Protein AF-A0A845YH43-F1 (afdb_monomer)

Radius of gyration: 20.54 Å; Cα contacts (8 Å, |Δi|>4): 521; chains: 1; bounding box: 47×56×51 Å

Solvent-accessible surface area (backbone atoms only — not comparable to full-atom values): 16026 Å² total; per-residue (Å²): 135,60,71,66,54,51,50,41,46,49,50,53,54,53,48,38,49,48,40,33,72,77,67,63,40,62,88,42,54,59,40,50,46,39,58,71,80,38,49,91,72,40,70,100,68,93,83,83,33,80,60,84,65,92,50,58,45,68,42,30,49,58,75,87,66,90,57,74,46,54,42,68,35,89,74,30,40,38,49,74,39,54,54,38,38,79,46,70,42,68,44,55,45,54,88,45,74,46,101,47,40,25,41,38,42,17,26,28,51,89,78,35,83,55,74,21,36,42,35,41,37,46,49,82,84,74,64,96,64,54,59,86,16,26,46,31,34,26,40,25,55,45,87,62,71,29,66,46,96,84,70,64,85,87,75,66,82,90,70,98,69,95,73,90,76,74,93,69,94,76,90,86,77,97,80,80,69,79,78,61,63,45,30,33,41,34,42,27,22,75,88,67,38,65,36,71,45,48,46,54,73,80,46,69,51,64,73,70,62,76,47,74,93,46,94,54,69,97,75,50,89,52,57,45,43,48,76,62,68,32,51,45,76,44,56,40,39,65,40,41,74,73,33,84,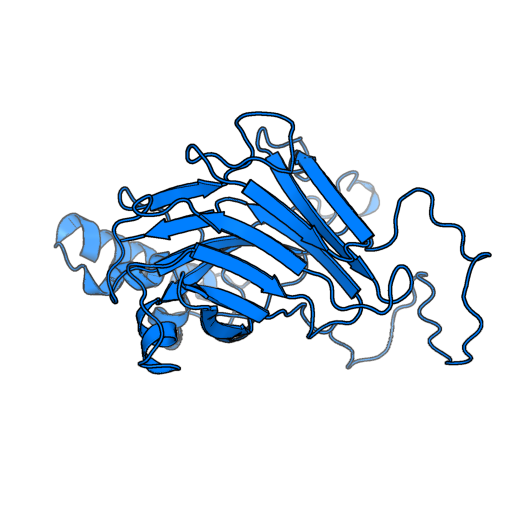83,43,45,70,73,42,48,26,34,46,32,44,35,46,75,71,40,70,56,44,28,32,35,40,33,54,30,25,39,35,104

Mean predicted aligned error: 7.63 Å

Secondary structure (DSSP, 8-state):
--HHHHHHHHHHHHHHHHHHHHH--GGGTHHHH-GGGGTTTS-SS--------TTEEEEE-S-S-S-TTB-SSTT-EEEEES-SEEEEEEEEPSSSEEEEEEEEEEEETTT-SSPEEEEEEPPTTS----TT-EEEEEEEE-SS-SS-TT--GGG------------------TT-PPPPP--EEEEEETTS-EEEEEGGGT-PPPPP----SSSSGGG--S-S-----EEEEEEHHHHHHH-TT--GGGEEEEEEEE-SSSEEEEEEEEEEEE-

Nearest PDB structures (foldseek):
  1wmx-assembly1_B  TM=6.596E-01  e=8.481E-06  Acetivibrio thermocellus ATCC 27405
  2c24-assembly1_A  TM=6.185E-01  e=5.734E-06  Acetivibrio thermocellus
  1wzx-assembly1_C  TM=7.088E-01  e=7.102E-05  Acetivibrio thermocellus ATCC 27405

pLDDT: mean 87.44, std 15.96, range [28.66, 98.69]

Foldseek 3Di:
DDPVLVVLVCVLVVVLVCCCPVVVPCVSVVCLQAVVSVVVSHPPDDDFHDDDDPQWDFFAFPLPDFDQQDGPQPPKGKDKDQWQDWGKDFFDFFPDTDNGIWIKTKHACQSPVDWIKIKIFDDAPSDDDDLQKKWKKKKAFDPPFRHDPPDDPPPGPDDDDDDPPDDDDDDDDPDDDPDFFKWKKKWAFPVRDIFIDILPVQHTHDHFQFQFPDPDPVPRPTGRGGTDIGMGIGRNNVRCVVPVVGDPSRTTMIMTTRDPDNIGIMIMRRGTMGD

Structure (mmCIF, N/CA/C/O backbone):
data_AF-A0A845YH43-F1
#
_entry.id   AF-A0A845YH43-F1
#
loop_
_atom_site.group_PDB
_atom_site.id
_atom_site.type_symbol
_atom_site.label_atom_id
_atom_site.label_alt_id
_atom_site.label_comp_id
_atom_site.label_asym_id
_atom_site.label_entity_id
_atom_site.label_seq_id
_atom_site.pdbx_PDB_ins_code
_atom_site.Cartn_x
_atom_site.Cartn_y
_atom_site.Cartn_z
_atom_site.occupancy
_atom_site.B_iso_or_equiv
_atom_site.auth_seq_id
_atom_site.auth_comp_id
_atom_site.auth_asym_id
_atom_site.auth_atom_id
_atom_site.pdbx_PDB_model_num
ATOM 1 N N . MET A 1 1 ? 3.471 2.952 -27.192 1.00 78.94 1 MET A N 1
ATOM 2 C CA . MET A 1 1 ? 2.033 3.277 -27.321 1.00 78.94 1 MET A CA 1
ATOM 3 C C . MET A 1 1 ? 1.853 4.132 -28.563 1.00 78.94 1 MET A C 1
ATOM 5 O O . MET A 1 1 ? 2.727 4.947 -28.825 1.00 78.94 1 MET A O 1
ATOM 9 N N . ASP A 1 2 ? 0.797 3.910 -29.343 1.00 90.62 2 ASP A N 1
ATOM 10 C CA . ASP A 1 2 ? 0.512 4.722 -30.532 1.00 90.62 2 ASP A CA 1
ATOM 11 C C . ASP A 1 2 ? -0.067 6.107 -30.165 1.00 90.62 2 ASP A C 1
ATOM 13 O O . ASP A 1 2 ? -0.529 6.340 -29.043 1.00 90.62 2 ASP A O 1
ATOM 17 N N . ALA A 1 3 ? -0.017 7.042 -31.119 1.00 94.50 3 ALA A N 1
ATOM 18 C CA . ALA A 1 3 ? -0.444 8.425 -30.910 1.00 94.50 3 ALA A CA 1
ATOM 19 C C . ALA A 1 3 ? -1.964 8.572 -30.718 1.00 94.50 3 ALA A C 1
ATOM 21 O O . ALA A 1 3 ? -2.422 9.523 -30.088 1.00 94.50 3 ALA A O 1
ATOM 22 N N . GLU A 1 4 ? -2.767 7.659 -31.267 1.00 95.50 4 GLU A N 1
ATOM 23 C CA . GLU A 1 4 ? -4.224 7.717 -31.155 1.00 95.50 4 GLU A CA 1
ATOM 24 C C . GLU A 1 4 ? -4.682 7.363 -29.740 1.00 95.50 4 GLU A C 1
ATOM 26 O O . GLU A 1 4 ? -5.451 8.114 -29.140 1.00 95.50 4 GLU A O 1
ATOM 31 N N . LYS A 1 5 ? -4.113 6.307 -29.153 1.00 95.62 5 LYS A N 1
ATOM 32 C CA . LYS A 1 5 ? -4.324 5.942 -27.750 1.00 95.62 5 LYS A CA 1
ATOM 33 C C . LYS A 1 5 ? -3.881 7.052 -26.807 1.00 95.62 5 LYS A C 1
ATOM 35 O O . LYS A 1 5 ? -4.621 7.380 -25.887 1.00 95.62 5 LYS A O 1
ATOM 40 N N . GLN A 1 6 ? -2.726 7.678 -27.054 1.00 94.56 6 GLN A N 1
ATOM 41 C CA . GLN A 1 6 ? -2.274 8.836 -26.268 1.00 94.56 6 GLN A CA 1
ATOM 42 C C . GLN A 1 6 ? -3.283 9.989 -26.304 1.00 94.56 6 GLN A C 1
ATOM 44 O O . GLN A 1 6 ? -3.628 10.532 -25.255 1.00 94.56 6 GLN A O 1
ATOM 49 N N . ARG A 1 7 ? -3.797 10.334 -27.492 1.00 96.56 7 ARG A N 1
ATOM 50 C CA . ARG A 1 7 ? -4.828 11.373 -27.642 1.00 96.56 7 ARG A CA 1
ATOM 51 C C . ARG A 1 7 ? -6.127 11.007 -26.933 1.00 96.56 7 ARG A C 1
ATOM 53 O O . ARG A 1 7 ? -6.728 11.882 -26.322 1.00 96.56 7 ARG A O 1
ATOM 60 N N . GLN A 1 8 ? -6.544 9.743 -26.983 1.00 96.81 8 GLN A N 1
ATOM 61 C CA . GLN A 1 8 ? -7.750 9.292 -26.291 1.00 96.81 8 GLN A CA 1
ATOM 62 C C . GLN A 1 8 ? -7.598 9.386 -24.767 1.00 96.81 8 GLN A C 1
ATOM 64 O O . GLN A 1 8 ? -8.495 9.894 -24.104 1.00 96.81 8 GLN A O 1
ATOM 69 N N . ILE A 1 9 ? -6.451 8.971 -24.218 1.00 96.12 9 ILE A N 1
ATOM 70 C CA . ILE A 1 9 ? -6.145 9.122 -22.786 1.00 96.12 9 ILE A CA 1
ATOM 71 C C . ILE A 1 9 ? -6.200 10.599 -22.390 1.00 96.12 9 ILE A C 1
ATOM 73 O O . ILE A 1 9 ? -6.906 10.954 -21.449 1.00 96.12 9 ILE A O 1
ATOM 77 N N . ALA A 1 10 ? -5.510 11.462 -23.141 1.00 95.94 10 ALA A N 1
ATOM 78 C CA . ALA A 1 10 ? -5.505 12.897 -22.881 1.00 95.94 10 ALA A CA 1
ATOM 79 C C . ALA A 1 10 ? -6.920 13.487 -22.940 1.00 95.94 10 ALA A C 1
ATOM 81 O O . ALA A 1 10 ? -7.300 14.234 -22.048 1.00 95.94 10 ALA A O 1
ATOM 82 N N . LYS A 1 11 ? -7.721 13.115 -23.944 1.00 97.25 11 LYS A N 1
ATOM 83 C CA . LYS A 1 11 ? -9.109 13.567 -24.077 1.00 97.25 11 LYS A CA 1
ATOM 84 C C . LYS A 1 11 ? -9.940 13.204 -22.846 1.00 97.25 11 LYS A C 1
ATOM 86 O O . LYS A 1 11 ? -10.607 14.077 -22.313 1.00 97.25 11 LYS A O 1
ATOM 91 N N . VAL A 1 12 ? -9.879 11.954 -22.382 1.00 96.62 12 VAL A N 1
ATOM 92 C CA . VAL A 1 12 ? -10.650 11.501 -21.210 1.00 96.62 12 VAL A CA 1
ATOM 93 C C . VAL A 1 12 ? -10.249 12.271 -19.954 1.00 96.62 12 VAL A C 1
ATOM 95 O O . VAL A 1 12 ? -11.111 12.860 -19.310 1.00 96.62 12 VAL A O 1
ATOM 98 N N . TYR A 1 13 ? -8.954 12.320 -19.631 1.00 95.69 13 TYR A N 1
ATOM 99 C CA . TYR A 1 13 ? -8.487 12.953 -18.395 1.00 95.69 13 TYR A CA 1
ATOM 100 C C . TYR A 1 13 ? -8.623 14.478 -18.408 1.00 95.69 13 TYR A C 1
ATOM 102 O O . TYR A 1 13 ? -9.022 15.057 -17.402 1.00 95.69 13 TYR A O 1
ATOM 110 N N . LEU A 1 14 ? -8.332 15.141 -19.534 1.00 96.31 14 LEU A N 1
ATOM 111 C CA . LEU A 1 14 ? -8.486 16.594 -19.640 1.00 96.31 14 LEU A CA 1
ATOM 112 C C . LEU A 1 14 ? -9.958 17.003 -19.584 1.00 96.31 14 LEU A C 1
ATOM 114 O O . LEU A 1 14 ? -10.279 17.971 -18.903 1.00 96.31 14 LEU A O 1
ATOM 118 N N . SER A 1 15 ? -10.852 16.269 -20.257 1.00 96.44 15 SER A N 1
ATOM 119 C CA . SER A 1 15 ? -12.290 16.527 -20.157 1.00 96.44 15 SER A CA 1
ATOM 120 C C . SER A 1 15 ? -12.786 16.308 -18.733 1.00 96.44 15 SER A C 1
ATOM 122 O O . SER A 1 15 ? -13.372 17.226 -18.179 1.00 96.44 15 SER A O 1
ATOM 124 N N . ALA A 1 16 ? -12.472 15.167 -18.108 1.00 95.81 16 ALA A N 1
ATOM 125 C CA . ALA A 1 16 ? -12.827 14.909 -16.712 1.00 95.81 16 ALA A CA 1
ATOM 126 C C . ALA A 1 16 ? -12.352 16.038 -15.784 1.00 95.81 16 ALA A C 1
ATOM 128 O O . ALA A 1 16 ? -13.106 16.497 -14.935 1.00 95.81 16 ALA A O 1
ATOM 129 N N . PHE A 1 17 ? -11.128 16.537 -15.983 1.00 95.19 17 PHE A N 1
ATOM 130 C CA . PHE A 1 17 ? -10.567 17.596 -15.145 1.00 95.19 17 PHE A CA 1
ATOM 131 C C . PHE A 1 17 ? -11.316 18.916 -15.323 1.00 95.19 17 PHE A C 1
ATOM 133 O O . PHE A 1 17 ? -11.668 19.562 -14.340 1.00 95.19 17 PHE A O 1
ATOM 140 N N . VAL A 1 18 ? -11.587 19.308 -16.571 1.00 96.69 18 VAL A N 1
ATOM 141 C CA . VAL A 1 18 ? -12.342 20.531 -16.870 1.00 96.69 18 VAL A CA 1
ATOM 142 C C . VAL A 1 18 ? -13.765 20.439 -16.321 1.00 96.69 18 VAL A C 1
ATOM 144 O O . VAL A 1 18 ? -14.208 21.391 -15.690 1.00 96.69 18 VAL A O 1
ATOM 147 N N . GLU A 1 19 ? -14.455 19.312 -16.502 1.00 96.38 19 GLU A N 1
ATOM 148 C CA . GLU A 1 19 ? -15.801 19.086 -15.952 1.00 96.38 19 GLU A CA 1
ATOM 149 C C . GLU A 1 19 ? -15.810 19.189 -14.421 1.00 96.38 19 GLU A C 1
ATOM 151 O O . GLU A 1 19 ? -16.605 19.925 -13.840 1.00 96.38 19 GLU A O 1
ATOM 156 N N . THR A 1 20 ? -14.863 18.535 -13.749 1.00 94.00 20 THR A N 1
ATOM 157 C CA . THR A 1 20 ? -14.769 18.577 -12.288 1.00 94.00 20 THR A CA 1
ATOM 158 C C . THR A 1 20 ? -14.428 19.967 -11.747 1.00 94.00 20 THR A C 1
ATOM 160 O O . THR A 1 20 ? -15.014 20.382 -10.751 1.00 94.00 20 THR A O 1
ATOM 163 N N . VAL A 1 21 ? -13.490 20.692 -12.365 1.00 93.06 21 VAL A N 1
ATOM 164 C CA . VAL A 1 21 ? -12.992 21.972 -11.824 1.00 93.06 21 VAL A CA 1
ATOM 165 C C . VAL A 1 21 ? -13.860 23.159 -12.231 1.00 93.06 21 VAL A C 1
ATOM 167 O O . VAL A 1 21 ? -14.076 24.057 -11.424 1.00 93.06 21 VAL A O 1
ATOM 170 N N . MET A 1 22 ? -14.337 23.198 -13.476 1.00 95.88 22 MET A N 1
ATOM 171 C CA . MET A 1 22 ? -15.089 24.347 -13.994 1.00 95.88 22 MET A CA 1
ATOM 172 C C . MET A 1 22 ? -16.589 24.233 -13.735 1.00 95.88 22 MET A C 1
ATOM 174 O O . MET A 1 22 ? -17.255 25.260 -13.622 1.00 95.88 22 MET A O 1
ATOM 178 N N . TRP A 1 23 ? -17.112 23.008 -13.673 1.00 94.88 23 TRP A N 1
ATOM 179 C CA . TRP A 1 23 ? -18.550 22.743 -13.607 1.00 94.88 23 TRP A CA 1
ATOM 180 C C . TRP A 1 23 ? -18.964 21.976 -12.347 1.00 94.88 23 TRP A C 1
ATOM 182 O O . TRP A 1 23 ? -20.136 21.659 -12.190 1.00 94.88 23 TRP A O 1
ATOM 192 N N . GLU A 1 24 ? -18.020 21.706 -11.437 1.00 92.50 24 GLU A N 1
ATOM 193 C CA . GLU A 1 24 ? -18.244 20.977 -10.179 1.00 92.50 24 GLU A CA 1
ATOM 194 C C . GLU A 1 24 ? -18.854 19.575 -10.372 1.00 92.50 24 GLU A C 1
ATOM 196 O O . GLU A 1 24 ? -19.456 19.005 -9.458 1.00 92.50 24 GLU A O 1
ATOM 201 N N . GLU A 1 25 ? -18.644 18.969 -11.545 1.00 94.50 25 GLU A N 1
ATOM 202 C CA . GLU A 1 25 ? -19.103 17.617 -11.866 1.00 94.50 25 GLU A CA 1
ATOM 203 C C . GLU A 1 25 ? -18.219 16.574 -11.159 1.00 94.50 25 GLU A C 1
ATOM 205 O O . GLU A 1 25 ? -17.310 15.957 -11.731 1.00 94.50 25 GLU A O 1
ATOM 210 N N . LYS A 1 26 ? -18.475 16.381 -9.860 1.00 89.94 26 LYS A N 1
ATOM 211 C CA . LYS A 1 26 ? -17.718 15.476 -8.975 1.00 89.94 26 LYS A CA 1
ATOM 212 C C . LYS A 1 26 ? -17.819 14.001 -9.367 1.00 89.94 26 LYS A C 1
ATOM 214 O O . LYS A 1 26 ? -16.986 13.208 -8.938 1.00 89.94 26 LYS A O 1
ATOM 219 N N . GLY A 1 27 ? -18.776 13.629 -10.220 1.00 91.50 27 GLY A N 1
ATOM 220 C CA . GLY A 1 27 ? -18.915 12.263 -10.737 1.00 91.50 27 GLY A CA 1
ATOM 221 C C . GLY A 1 27 ? -17.684 11.754 -11.499 1.00 91.50 27 GLY A C 1
ATOM 222 O O . GLY A 1 27 ? -17.491 10.544 -11.595 1.00 91.50 27 GLY A O 1
ATOM 223 N N . TYR A 1 28 ? -16.823 12.650 -11.996 1.00 92.31 28 TYR A N 1
ATOM 224 C CA . TYR A 1 28 ? -15.581 12.281 -12.682 1.00 92.31 28 TYR A CA 1
ATOM 225 C C . TYR A 1 28 ? -14.365 12.131 -11.755 1.00 92.31 28 TYR A C 1
ATOM 227 O O . TYR A 1 28 ? -13.372 11.535 -12.175 1.00 92.31 28 TYR A O 1
ATOM 235 N N . LEU A 1 29 ? -14.433 12.604 -10.501 1.00 89.38 29 LEU A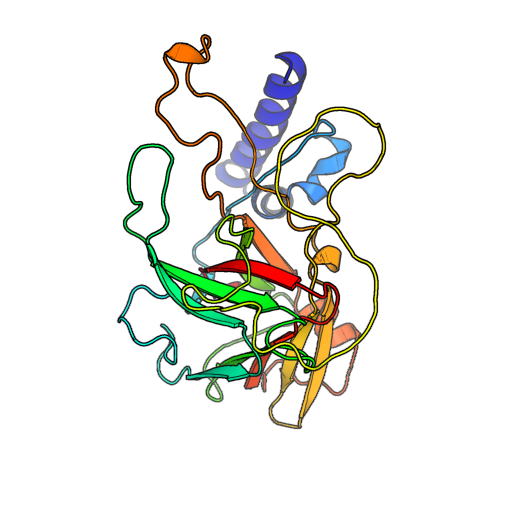 N 1
ATOM 236 C CA . LEU A 1 29 ? -13.318 12.521 -9.547 1.00 89.38 29 LEU A CA 1
ATOM 237 C C . LEU A 1 29 ? -12.740 11.103 -9.384 1.00 89.38 29 LEU A C 1
ATOM 239 O O . LEU A 1 29 ? -11.515 10.964 -9.424 1.00 89.38 29 LEU A O 1
ATOM 243 N N . PRO A 1 30 ? -13.559 10.033 -9.281 1.00 89.75 30 PRO A N 1
ATOM 244 C CA . PRO A 1 30 ? -13.039 8.681 -9.081 1.00 89.75 30 PRO A CA 1
ATOM 245 C C . PRO A 1 30 ? -12.061 8.205 -10.168 1.00 89.75 30 PRO A C 1
ATOM 247 O O . PRO A 1 30 ? -11.213 7.360 -9.892 1.00 89.75 30 PRO A O 1
ATOM 250 N N . ILE A 1 31 ? -12.131 8.758 -11.386 1.00 92.00 31 ILE A N 1
ATOM 251 C CA . ILE A 1 31 ? -11.267 8.383 -12.520 1.00 92.00 31 ILE A CA 1
ATOM 252 C C . ILE A 1 31 ? -9.800 8.757 -12.268 1.00 92.00 31 ILE A C 1
ATOM 254 O O . ILE A 1 31 ? -8.895 8.090 -12.783 1.00 92.00 31 ILE A O 1
ATOM 258 N N . PHE A 1 32 ? -9.551 9.820 -11.494 1.00 91.31 32 PHE A N 1
ATOM 259 C CA . PHE A 1 32 ? -8.194 10.252 -11.158 1.00 91.31 32 PHE A CA 1
ATOM 260 C C . PHE A 1 32 ? -7.528 9.316 -10.156 1.00 91.31 32 PHE A C 1
ATOM 262 O O . PHE A 1 32 ? -6.327 9.092 -10.275 1.00 91.31 32 PHE A O 1
ATOM 269 N N . SER A 1 33 ? -8.294 8.745 -9.223 1.00 88.19 33 SER A N 1
ATOM 270 C CA . SER A 1 33 ? -7.797 7.773 -8.241 1.00 88.19 33 SER A CA 1
ATOM 271 C C . SER A 1 33 ? -7.680 6.375 -8.836 1.00 88.19 33 SER A C 1
ATOM 273 O O . SER A 1 33 ? -6.636 5.739 -8.717 1.00 88.19 33 SER A O 1
ATOM 275 N N . ASN A 1 34 ? -8.722 5.909 -9.533 1.00 88.38 34 ASN A N 1
ATOM 276 C CA . ASN A 1 34 ? -8.740 4.586 -10.142 1.00 88.38 34 ASN A CA 1
ATOM 277 C C . ASN A 1 34 ? -9.203 4.648 -11.621 1.00 88.38 34 ASN A C 1
ATOM 279 O O . ASN A 1 34 ? -10.386 4.844 -11.914 1.00 88.38 34 ASN A O 1
ATOM 283 N N . PRO A 1 35 ? -8.295 4.399 -12.586 1.00 89.62 35 PRO A N 1
ATOM 284 C CA . PRO A 1 35 ? -8.602 4.402 -14.018 1.00 89.62 35 PRO A CA 1
ATOM 285 C C . PRO A 1 35 ? -9.676 3.388 -14.446 1.00 89.62 35 PRO A C 1
ATOM 287 O O . PRO A 1 35 ? -10.250 3.522 -15.528 1.00 89.62 35 PRO A O 1
ATOM 290 N N . VAL A 1 36 ? -9.969 2.371 -13.625 1.00 87.44 36 VAL A N 1
ATOM 291 C CA . VAL A 1 36 ? -11.002 1.363 -13.911 1.00 87.44 36 VAL A CA 1
ATOM 292 C C . VAL A 1 36 ? -12.380 2.007 -14.090 1.00 87.44 36 VAL A C 1
ATOM 294 O O . VAL A 1 36 ? -13.136 1.560 -14.956 1.00 87.44 36 VAL A O 1
ATOM 297 N N . TYR A 1 37 ? -12.679 3.106 -13.389 1.00 90.38 37 TYR A N 1
ATOM 298 C CA . TYR A 1 37 ? -13.943 3.838 -13.546 1.00 90.38 37 TYR A CA 1
ATOM 299 C C . TYR A 1 37 ? -14.148 4.406 -14.960 1.00 90.38 37 TYR A C 1
ATOM 301 O O . TYR A 1 37 ? -15.282 4.554 -15.407 1.00 90.38 37 TYR A O 1
ATOM 309 N N . ALA A 1 38 ? -13.069 4.650 -15.710 1.00 92.69 38 ALA A N 1
ATOM 310 C CA . ALA A 1 38 ? -13.116 5.116 -17.097 1.00 92.69 38 ALA A CA 1
ATOM 311 C C . ALA A 1 38 ? -12.742 4.027 -18.116 1.00 92.69 38 ALA A C 1
ATOM 313 O O . ALA A 1 38 ? -12.465 4.336 -19.277 1.00 92.69 38 ALA A O 1
ATOM 314 N N . LYS A 1 39 ? -12.744 2.743 -17.728 1.00 92.06 39 LYS A N 1
ATOM 315 C CA . LYS A 1 39 ? -12.293 1.622 -18.577 1.00 92.06 39 LYS A CA 1
ATOM 316 C C . LYS A 1 39 ? -12.971 1.567 -19.949 1.00 92.06 39 LYS A C 1
ATOM 318 O O . LYS A 1 39 ? -12.351 1.132 -20.911 1.00 92.06 39 LYS A O 1
ATOM 323 N N . GLN A 1 40 ? -14.227 2.003 -20.055 1.00 94.12 40 GLN A N 1
ATOM 324 C CA . GLN A 1 40 ? -14.955 2.041 -21.331 1.00 94.12 40 GLN A CA 1
ATOM 325 C C . GLN A 1 40 ? -14.469 3.152 -22.276 1.00 94.12 40 GLN A C 1
ATOM 327 O O . GLN A 1 40 ? -14.641 3.046 -23.488 1.00 94.12 40 GLN A O 1
ATOM 332 N N . TRP A 1 41 ? -13.870 4.217 -21.740 1.00 95.50 41 TRP A N 1
ATOM 333 C CA . TRP A 1 41 ? -13.367 5.361 -22.506 1.00 95.50 41 TRP A CA 1
ATOM 334 C C . TRP A 1 41 ? -11.853 5.310 -22.716 1.00 95.50 41 TRP A C 1
ATOM 336 O O . TRP A 1 41 ? -11.328 5.985 -23.606 1.00 95.50 41 TRP A O 1
ATOM 346 N N . LEU A 1 42 ? -11.151 4.525 -21.900 1.00 95.19 42 LEU A N 1
ATOM 347 C CA . LEU A 1 42 ? -9.704 4.384 -21.923 1.00 95.19 42 LEU A CA 1
ATOM 348 C C . LEU A 1 42 ? -9.256 3.202 -22.802 1.00 95.19 42 LEU A C 1
ATOM 350 O O . LEU A 1 42 ? -9.855 2.127 -22.767 1.00 95.19 42 LEU A O 1
ATOM 354 N N . PRO A 1 43 ? -8.178 3.364 -23.591 1.00 94.38 43 PRO A N 1
ATOM 355 C CA . PRO A 1 43 ? -7.522 2.247 -24.260 1.00 94.38 43 PRO A CA 1
ATOM 356 C C . PRO A 1 43 ? -7.123 1.125 -23.297 1.00 94.38 43 PRO A C 1
ATOM 358 O O . PRO A 1 43 ? -6.737 1.368 -22.161 1.00 94.38 43 PRO A O 1
ATOM 361 N N . ASN A 1 44 ? -7.101 -0.117 -23.782 1.00 89.56 44 ASN A N 1
ATOM 362 C CA . ASN A 1 44 ? -6.555 -1.227 -23.001 1.00 89.56 44 ASN A CA 1
ATOM 363 C C . ASN A 1 44 ? -5.018 -1.120 -22.918 1.00 89.56 44 ASN A C 1
ATOM 365 O O . ASN A 1 44 ? -4.305 -1.531 -23.839 1.00 89.56 44 ASN A O 1
ATOM 369 N N . THR A 1 45 ? -4.518 -0.505 -21.847 1.00 86.75 45 THR A N 1
ATOM 370 C CA . THR A 1 45 ? -3.095 -0.331 -21.527 1.00 86.75 45 THR A CA 1
ATOM 371 C C . THR A 1 45 ? -2.902 -0.240 -20.011 1.00 86.75 45 THR A C 1
ATOM 373 O O . THR A 1 45 ? -3.867 -0.213 -19.251 1.00 86.75 45 THR A O 1
ATOM 376 N N . PHE A 1 46 ? -1.647 -0.205 -19.566 1.00 81.19 46 PHE A N 1
ATOM 377 C CA . PHE A 1 46 ? -1.298 0.035 -18.171 1.00 81.19 46 PHE A CA 1
ATOM 378 C C . PHE A 1 46 ? -1.505 1.502 -17.799 1.00 81.19 46 PHE A C 1
ATOM 380 O O . PHE A 1 46 ? -1.056 2.396 -18.521 1.00 81.19 46 PHE A O 1
ATOM 387 N N . TYR A 1 47 ? -2.146 1.719 -16.653 1.00 85.69 47 TYR A N 1
ATOM 388 C CA . TYR A 1 47 ? -2.339 3.026 -16.044 1.00 85.69 47 TYR A CA 1
ATOM 389 C C . TYR A 1 47 ? -1.816 2.994 -14.616 1.00 85.69 47 TYR A C 1
ATOM 391 O O . TYR A 1 47 ? -2.062 2.039 -13.879 1.00 85.69 47 TYR A O 1
ATOM 399 N N . ILE A 1 48 ? -1.110 4.055 -14.247 1.00 85.25 48 ILE A N 1
ATOM 400 C CA . ILE A 1 48 ? -0.693 4.328 -12.878 1.00 85.25 48 ILE A CA 1
ATOM 401 C C . ILE A 1 48 ? -1.332 5.661 -12.515 1.00 85.25 48 ILE A C 1
ATOM 403 O O . ILE A 1 48 ? -1.178 6.640 -13.245 1.00 85.25 48 ILE A O 1
ATOM 407 N N . ALA A 1 49 ? -2.091 5.656 -11.428 1.00 85.38 49 ALA A N 1
ATOM 408 C CA . ALA A 1 49 ? -2.819 6.798 -10.912 1.00 85.38 49 ALA A CA 1
ATOM 409 C C . ALA A 1 49 ? -2.373 7.035 -9.469 1.00 85.38 49 ALA A C 1
ATOM 411 O O . ALA A 1 49 ? -2.465 6.129 -8.645 1.00 85.38 49 ALA A O 1
ATOM 412 N N . ASN A 1 50 ? -1.870 8.240 -9.205 1.00 85.81 50 ASN A N 1
ATOM 413 C CA . ASN A 1 50 ? -1.378 8.687 -7.899 1.00 85.81 50 ASN A CA 1
ATOM 414 C C . ASN A 1 50 ? -2.089 9.993 -7.537 1.00 85.81 50 ASN A C 1
ATOM 416 O O . ASN A 1 50 ? -1.473 11.051 -7.433 1.00 85.81 50 ASN A O 1
ATOM 420 N N . TYR A 1 51 ? -3.419 9.938 -7.489 1.00 86.62 51 TYR A N 1
ATOM 421 C CA . TYR A 1 51 ? -4.235 11.086 -7.115 1.00 86.62 51 TYR A CA 1
ATOM 422 C C . TYR A 1 51 ? -4.303 11.214 -5.598 1.00 86.62 51 TYR A C 1
ATOM 424 O O . TYR A 1 51 ? -4.609 10.242 -4.908 1.00 86.62 51 TYR A O 1
ATOM 432 N N . GLN A 1 52 ? -4.085 12.431 -5.114 1.00 85.44 52 GLN A N 1
ATOM 433 C CA . GLN A 1 52 ? -4.231 12.816 -3.722 1.00 85.44 52 GLN A CA 1
ATOM 434 C C . GLN A 1 52 ? -4.986 14.142 -3.646 1.00 85.44 52 GLN A C 1
ATOM 436 O O . GLN A 1 52 ? -4.797 15.016 -4.497 1.00 85.44 52 GLN A O 1
ATOM 441 N N . ASP A 1 53 ? -5.833 14.286 -2.634 1.00 83.50 53 ASP A N 1
ATOM 442 C CA . ASP A 1 53 ? -6.557 15.516 -2.331 1.00 83.50 53 ASP A CA 1
ATOM 443 C C . ASP A 1 53 ? -6.384 15.906 -0.854 1.00 83.50 53 ASP A C 1
ATOM 445 O O . ASP A 1 53 ? -5.611 15.296 -0.114 1.00 83.50 53 ASP A O 1
ATOM 449 N N . SER A 1 54 ? -7.078 16.963 -0.433 1.00 85.94 54 SER A N 1
ATOM 450 C CA . SER A 1 54 ? -6.999 17.494 0.929 1.00 85.94 54 SER A CA 1
ATOM 451 C C . SER A 1 54 ? -7.605 16.589 2.001 1.00 85.94 54 SER A C 1
ATOM 453 O O . SER A 1 54 ? -7.436 16.888 3.178 1.00 85.94 54 SER A O 1
ATOM 455 N N . ASN A 1 55 ? -8.325 15.531 1.623 1.00 88.75 55 ASN A N 1
ATOM 456 C CA . ASN A 1 55 ? -9.006 14.649 2.567 1.00 88.75 55 ASN A CA 1
ATOM 457 C C . ASN A 1 55 ? -8.120 13.483 3.020 1.00 88.75 55 ASN A C 1
ATOM 459 O O . ASN A 1 55 ? -8.559 12.657 3.815 1.00 88.75 55 ASN A O 1
ATOM 463 N N . TYR A 1 56 ? -6.883 13.408 2.525 1.00 91.38 56 TYR A N 1
ATOM 464 C CA . TYR A 1 56 ? -5.905 12.428 2.973 1.00 91.38 56 TYR A CA 1
ATOM 465 C C . TYR A 1 56 ? -5.434 12.735 4.390 1.00 91.38 56 TYR A C 1
ATOM 467 O O . TYR A 1 56 ? -4.759 13.734 4.638 1.00 91.38 56 TYR A O 1
ATOM 475 N N . GLN A 1 57 ? -5.724 11.815 5.299 1.00 94.19 57 GLN A N 1
ATOM 476 C CA . GLN A 1 57 ? -5.122 11.751 6.618 1.00 94.19 57 GLN A CA 1
ATOM 477 C C . GLN A 1 57 ? -4.049 10.659 6.603 1.00 94.19 57 GLN A C 1
ATOM 479 O O . GLN A 1 57 ? -4.359 9.466 6.625 1.00 94.19 57 GLN A O 1
ATOM 484 N N . ILE A 1 58 ? -2.783 11.075 6.525 1.00 94.44 58 ILE A N 1
ATOM 485 C CA . ILE A 1 58 ? -1.627 10.171 6.580 1.00 94.44 58 ILE A CA 1
ATOM 486 C C . ILE A 1 58 ? -1.573 9.498 7.951 1.00 94.44 58 ILE A C 1
ATOM 488 O O . ILE A 1 58 ? -1.720 10.174 8.962 1.00 94.44 58 ILE A O 1
ATOM 492 N N . ILE A 1 59 ? -1.354 8.182 7.962 1.00 96.06 59 ILE A N 1
ATOM 493 C CA . ILE A 1 59 ? -1.085 7.341 9.138 1.00 96.06 59 ILE A CA 1
ATOM 494 C C . ILE A 1 59 ? 0.419 7.063 9.235 1.00 96.06 59 ILE A C 1
ATOM 496 O O . ILE A 1 59 ? 0.996 7.189 10.317 1.00 96.06 59 ILE A O 1
ATOM 500 N N . VAL A 1 60 ? 1.039 6.686 8.109 1.00 96.38 60 VAL A N 1
ATOM 501 C CA . VAL A 1 60 ? 2.475 6.402 7.982 1.00 96.38 60 VAL A CA 1
ATOM 502 C C . VAL A 1 60 ? 2.987 6.861 6.611 1.00 96.38 60 VAL A C 1
ATOM 504 O O . VAL A 1 60 ? 2.480 6.392 5.593 1.00 96.38 60 VAL A O 1
ATOM 507 N N . ASP A 1 61 ? 4.000 7.724 6.599 1.00 94.81 61 ASP A N 1
ATOM 508 C CA . ASP A 1 61 ? 4.767 8.173 5.420 1.00 94.81 61 ASP A CA 1
ATOM 509 C C . ASP A 1 61 ? 6.288 7.969 5.561 1.00 94.81 61 ASP A C 1
ATOM 511 O O . ASP A 1 61 ? 7.039 8.250 4.638 1.00 94.81 61 ASP A O 1
ATOM 515 N N . TYR A 1 62 ? 6.752 7.448 6.704 1.00 94.88 62 TYR A N 1
ATOM 516 C CA . TYR A 1 62 ? 8.155 7.085 6.950 1.00 94.88 62 TYR A CA 1
ATOM 517 C C . TYR A 1 62 ? 9.171 8.241 6.878 1.00 94.88 62 TYR A C 1
ATOM 519 O O . TYR A 1 62 ? 10.370 7.980 6.809 1.00 94.88 62 TYR A O 1
ATOM 527 N N . GLU A 1 63 ? 8.740 9.506 6.916 1.00 92.69 63 GLU A N 1
ATOM 528 C CA . GLU A 1 63 ? 9.666 10.647 6.781 1.00 92.69 63 GLU A CA 1
ATOM 529 C C . GLU A 1 63 ? 10.183 11.200 8.121 1.00 92.69 63 GLU A C 1
ATOM 531 O O . GLU A 1 63 ? 11.109 12.014 8.150 1.00 92.69 63 GLU A O 1
ATOM 536 N N . GLU A 1 64 ? 9.598 10.773 9.241 1.00 87.69 64 GLU A N 1
ATOM 537 C CA . GLU A 1 64 ? 9.782 11.453 10.529 1.00 87.69 64 GLU A CA 1
ATOM 538 C C . GLU A 1 64 ? 11.041 11.031 11.294 1.00 87.69 64 GLU A C 1
ATOM 540 O O . GLU A 1 64 ? 11.635 11.833 12.025 1.00 87.69 64 GLU A O 1
ATOM 545 N N . ASP A 1 65 ? 11.467 9.778 11.138 1.00 87.12 65 ASP A N 1
ATOM 546 C CA . ASP A 1 65 ? 12.657 9.237 11.785 1.00 87.12 65 ASP A CA 1
ATOM 547 C C . ASP A 1 65 ? 13.235 8.031 11.016 1.00 87.12 65 ASP A C 1
ATOM 549 O O . ASP A 1 65 ? 12.961 7.846 9.839 1.00 87.12 65 ASP A O 1
ATOM 553 N N . LEU A 1 66 ? 14.151 7.285 11.647 1.00 85.12 66 LEU A N 1
ATOM 554 C CA . LEU A 1 66 ? 14.756 6.062 11.089 1.00 85.12 66 LEU A CA 1
ATOM 555 C C . LEU A 1 66 ? 14.233 4.793 11.782 1.00 85.12 66 LEU A C 1
ATOM 557 O O . LEU A 1 66 ? 14.818 3.709 11.651 1.00 85.12 66 LEU A O 1
ATOM 561 N N . ASN A 1 67 ? 13.242 4.941 12.658 1.00 91.19 67 ASN A N 1
ATOM 562 C CA . ASN A 1 67 ? 12.701 3.859 13.445 1.00 91.19 67 ASN A CA 1
ATOM 563 C C . ASN A 1 67 ? 11.509 3.242 12.714 1.00 91.19 67 ASN A C 1
ATOM 565 O O . ASN A 1 67 ? 10.364 3.638 12.876 1.00 91.19 67 ASN A O 1
ATOM 569 N N . VAL A 1 68 ? 11.788 2.118 12.062 1.00 91.19 68 VAL A N 1
ATOM 570 C CA . VAL A 1 68 ? 10.804 1.322 11.316 1.00 91.19 68 VAL A CA 1
ATOM 571 C C . VAL A 1 68 ? 9.563 0.898 12.106 1.00 91.19 68 VAL A C 1
ATOM 573 O O . VAL A 1 68 ? 8.584 0.460 11.508 1.00 91.19 68 VAL A O 1
ATOM 576 N N . SER A 1 69 ? 9.611 0.962 13.442 1.00 94.56 69 SER A N 1
ATOM 577 C CA . SER A 1 69 ? 8.514 0.577 14.336 1.00 94.56 69 SER A CA 1
ATOM 578 C C . SER A 1 69 ? 7.571 1.725 14.723 1.00 94.56 69 SER A C 1
ATOM 580 O O . SER A 1 69 ? 6.625 1.493 15.479 1.00 94.56 69 SER A O 1
ATOM 582 N N . THR A 1 70 ? 7.797 2.943 14.231 1.00 93.25 70 THR A N 1
ATOM 583 C CA . THR A 1 70 ? 6.962 4.127 14.495 1.00 93.25 70 THR A CA 1
ATOM 584 C C . THR A 1 70 ? 6.248 4.603 13.233 1.00 93.25 70 THR A C 1
ATOM 586 O O . THR A 1 70 ? 6.663 4.302 12.122 1.00 93.25 70 THR A O 1
ATOM 589 N N . GLY A 1 71 ? 5.123 5.301 13.403 1.00 92.19 71 GLY A N 1
ATOM 590 C CA . GLY A 1 71 ? 4.395 5.932 12.300 1.00 92.19 71 GLY A CA 1
ATOM 591 C C . GLY A 1 71 ? 4.264 7.443 12.472 1.00 92.19 71 GLY A C 1
ATOM 592 O O . GLY A 1 71 ? 4.619 7.990 13.514 1.00 92.19 71 GLY A O 1
ATOM 593 N N . THR A 1 72 ? 3.716 8.095 11.448 1.00 93.56 72 THR A N 1
ATOM 594 C CA . THR A 1 72 ? 3.557 9.555 11.353 1.00 93.56 72 THR A CA 1
ATOM 595 C C . THR A 1 72 ? 2.494 10.077 12.313 1.00 93.56 72 THR A C 1
ATOM 597 O O . THR A 1 72 ? 2.697 11.084 12.994 1.00 93.56 72 THR A O 1
ATOM 600 N N . LEU A 1 73 ? 1.350 9.384 12.422 1.00 93.12 73 LEU A N 1
ATOM 601 C CA . LEU A 1 73 ? 0.371 9.742 13.448 1.00 93.12 73 LEU A CA 1
ATOM 602 C C . LEU A 1 73 ? 0.906 9.389 14.845 1.00 93.12 73 LEU A C 1
ATOM 604 O O . LEU A 1 73 ? 1.456 8.302 15.050 1.00 93.12 73 LEU A O 1
ATOM 608 N N . PRO A 1 74 ? 0.715 10.268 15.846 1.00 91.75 74 PRO A N 1
ATOM 609 C CA . PRO A 1 74 ? 1.163 9.992 17.202 1.00 91.75 74 PRO A CA 1
ATOM 610 C C . PRO A 1 74 ? 0.569 8.697 17.767 1.00 91.75 74 PRO A C 1
ATOM 612 O O . PRO A 1 74 ? -0.640 8.486 17.736 1.00 91.75 74 PRO A O 1
ATOM 615 N N . GLY A 1 75 ? 1.425 7.855 18.348 1.00 92.88 75 GLY A N 1
ATOM 616 C CA . GLY A 1 75 ? 1.016 6.608 19.000 1.00 92.88 75 GLY A CA 1
ATOM 617 C C . GLY A 1 75 ?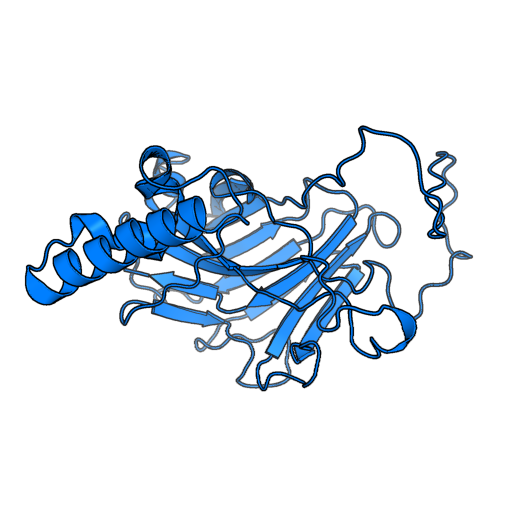 0.893 5.402 18.067 1.00 92.88 75 GLY A C 1
ATOM 618 O O . GLY A 1 75 ? 0.613 4.309 18.555 1.00 92.88 75 GLY A O 1
ATOM 619 N N . ILE A 1 76 ? 1.142 5.568 16.765 1.00 96.12 76 ILE A N 1
ATOM 620 C CA . ILE A 1 76 ? 1.239 4.443 15.836 1.00 96.12 76 ILE A CA 1
ATOM 621 C C . ILE A 1 76 ? 2.427 3.557 16.201 1.00 96.12 76 ILE A C 1
ATOM 623 O O . ILE A 1 76 ? 3.550 4.034 16.371 1.00 96.12 76 ILE A O 1
ATOM 627 N N . ILE A 1 77 ? 2.167 2.253 16.274 1.00 96.62 77 ILE A N 1
ATOM 628 C CA . ILE A 1 77 ? 3.195 1.231 16.464 1.00 96.62 77 ILE A CA 1
ATOM 629 C C . ILE A 1 77 ? 3.154 0.281 15.278 1.00 96.62 77 ILE A C 1
ATOM 631 O O . ILE A 1 77 ? 2.121 -0.317 14.969 1.00 96.62 77 ILE A O 1
ATOM 635 N N . ILE A 1 78 ? 4.301 0.114 14.638 1.00 97.94 78 ILE A N 1
ATOM 636 C CA . ILE A 1 78 ? 4.488 -0.795 13.519 1.00 97.94 78 ILE A CA 1
ATOM 637 C C . ILE A 1 78 ? 5.231 -2.030 14.016 1.00 97.94 78 ILE A C 1
ATOM 639 O O . ILE A 1 78 ? 6.258 -1.957 14.691 1.00 97.94 78 ILE A O 1
ATOM 643 N N . THR A 1 79 ? 4.691 -3.193 13.679 1.00 98.12 79 THR A N 1
ATOM 644 C CA . THR A 1 79 ? 5.243 -4.495 14.051 1.00 98.12 79 THR A CA 1
ATOM 645 C C . THR A 1 79 ? 5.358 -5.379 12.825 1.00 98.12 79 THR A C 1
ATOM 647 O O . THR A 1 79 ? 4.608 -5.236 11.857 1.00 98.12 79 THR A O 1
ATOM 650 N N . SER A 1 80 ? 6.294 -6.318 12.867 1.00 97.00 80 SER A N 1
ATOM 651 C CA . SER A 1 80 ? 6.416 -7.337 11.839 1.00 97.00 80 SER A CA 1
ATOM 652 C C . SER A 1 80 ? 6.655 -8.713 12.436 1.00 97.00 80 SER A C 1
ATOM 654 O O . SER A 1 80 ? 7.195 -8.856 13.533 1.00 97.00 80 SER A O 1
ATOM 656 N N . GLU A 1 81 ? 6.244 -9.731 11.691 1.00 97.88 81 GLU A N 1
ATOM 657 C CA . GLU A 1 81 ? 6.448 -11.132 12.030 1.00 97.88 81 GLU A CA 1
ATOM 658 C C . GLU A 1 81 ? 6.888 -11.883 10.776 1.00 97.88 81 GLU A C 1
ATOM 660 O O . GLU A 1 81 ? 6.301 -11.713 9.708 1.00 97.88 81 GLU A O 1
ATOM 665 N N . ASN A 1 82 ? 7.899 -12.744 10.906 1.00 97.62 82 ASN A N 1
ATOM 666 C CA . ASN A 1 82 ? 8.366 -13.646 9.846 1.00 97.62 82 ASN A CA 1
ATOM 667 C C . ASN A 1 82 ? 8.732 -12.950 8.512 1.00 97.62 82 ASN A C 1
ATOM 669 O O . ASN A 1 82 ? 8.674 -13.570 7.455 1.00 97.62 82 ASN A O 1
ATOM 673 N N . LEU A 1 83 ? 9.105 -11.667 8.528 1.00 97.50 83 LEU A N 1
ATOM 674 C CA . LEU A 1 83 ? 9.673 -11.012 7.348 1.00 97.50 83 LEU A CA 1
ATOM 675 C C . LEU A 1 83 ? 11.122 -11.454 7.143 1.00 97.50 83 LEU A C 1
ATOM 677 O O . LEU A 1 83 ? 11.872 -11.620 8.102 1.00 97.50 83 LEU A O 1
ATOM 681 N N . SER A 1 84 ? 11.529 -11.590 5.884 1.00 97.12 84 SER A N 1
ATOM 682 C CA . SER A 1 84 ? 12.933 -11.800 5.529 1.00 97.12 84 SER A CA 1
ATOM 683 C C . SER A 1 84 ? 13.709 -10.483 5.484 1.00 97.12 84 SER A C 1
ATOM 685 O O . SER A 1 84 ? 14.904 -10.465 5.766 1.00 97.12 84 SER A O 1
ATOM 687 N N . LYS A 1 85 ? 13.045 -9.367 5.154 1.00 96.12 85 LYS A N 1
ATOM 688 C CA . LYS A 1 85 ? 13.606 -8.012 5.265 1.00 96.12 85 LYS A CA 1
ATOM 689 C C . LYS A 1 85 ? 12.566 -7.027 5.759 1.00 96.12 85 LYS A C 1
ATOM 691 O O . LYS A 1 85 ? 11.417 -7.062 5.318 1.00 96.12 85 LYS A O 1
ATOM 696 N N . TRP A 1 86 ? 13.021 -6.111 6.603 1.00 95.88 86 TRP A N 1
ATOM 697 C CA . TRP A 1 86 ? 12.265 -4.949 7.037 1.00 95.88 86 TRP A CA 1
ATOM 698 C C . TRP A 1 86 ? 13.224 -3.800 7.335 1.00 95.88 86 TRP A C 1
ATOM 700 O O . TRP A 1 86 ? 14.085 -3.912 8.208 1.00 95.88 86 TRP A O 1
ATOM 710 N N . SER A 1 87 ? 13.116 -2.723 6.566 1.00 94.50 87 SER A N 1
ATOM 711 C CA . SER A 1 87 ? 13.947 -1.527 6.719 1.00 94.50 87 SER A CA 1
ATOM 712 C C . SER A 1 87 ? 13.284 -0.329 6.056 1.00 94.50 87 SER A C 1
ATOM 714 O O . SER A 1 87 ? 12.611 -0.510 5.045 1.00 94.50 87 SER A O 1
ATOM 716 N N . GLU A 1 88 ? 13.571 0.881 6.514 1.00 93.69 88 GLU A N 1
ATOM 717 C CA . GLU A 1 88 ? 13.313 2.098 5.741 1.00 93.69 88 GLU A CA 1
ATOM 718 C C . GLU A 1 88 ? 14.460 2.376 4.769 1.00 93.69 88 GLU A C 1
ATOM 720 O O . GLU A 1 88 ? 15.638 2.153 5.071 1.00 93.69 88 GLU A O 1
ATOM 725 N N . THR A 1 89 ? 14.131 2.824 3.559 1.00 91.19 89 THR A N 1
ATOM 726 C CA . THR A 1 89 ? 15.137 3.149 2.548 1.00 91.19 89 THR A CA 1
ATOM 727 C C . THR A 1 89 ? 14.685 4.267 1.628 1.00 91.19 89 THR A C 1
ATOM 729 O O . THR A 1 89 ? 13.496 4.485 1.434 1.00 91.19 89 THR A O 1
ATOM 732 N N . TRP A 1 90 ? 15.648 4.945 1.013 1.00 89.88 90 TRP A N 1
ATOM 733 C CA . TRP A 1 90 ? 15.373 5.966 0.014 1.00 89.88 90 TRP A CA 1
ATOM 734 C C . TRP A 1 90 ? 14.901 5.360 -1.305 1.00 89.88 90 TRP A C 1
ATOM 736 O O . TRP A 1 90 ? 15.489 4.393 -1.810 1.00 89.88 90 TRP A O 1
ATOM 746 N N . VAL A 1 91 ? 13.929 6.003 -1.948 1.00 88.31 91 VAL A N 1
ATOM 747 C CA . VAL A 1 91 ? 13.516 5.614 -3.300 1.00 88.31 91 VAL A CA 1
ATOM 748 C C . VAL A 1 91 ? 14.603 5.972 -4.314 1.00 88.31 91 VAL A C 1
ATOM 750 O O . VAL A 1 91 ? 15.022 7.121 -4.451 1.00 88.31 91 VAL A O 1
ATOM 753 N N . LYS A 1 92 ? 15.050 4.985 -5.094 1.00 85.88 92 LYS A N 1
ATOM 754 C CA . LYS A 1 92 ? 16.029 5.188 -6.171 1.00 85.88 92 LYS A CA 1
ATOM 755 C C . LYS A 1 92 ? 15.322 5.321 -7.516 1.00 85.88 92 LYS A C 1
ATOM 757 O O . LYS A 1 92 ? 14.627 4.414 -7.967 1.00 85.88 92 LYS A O 1
ATOM 762 N N . LEU A 1 93 ? 15.552 6.446 -8.182 1.00 85.25 93 LEU A N 1
ATOM 763 C CA . LEU A 1 93 ? 15.180 6.670 -9.575 1.00 85.25 93 LEU A CA 1
ATOM 764 C C . LEU A 1 93 ? 16.363 6.356 -10.499 1.00 85.25 93 LEU A C 1
ATOM 766 O O . LEU A 1 93 ? 17.498 6.181 -10.054 1.00 85.25 93 LEU A O 1
ATOM 770 N N . LYS A 1 94 ? 16.135 6.363 -11.817 1.00 85.50 94 LYS A N 1
ATOM 771 C CA . LYS A 1 94 ? 17.178 6.036 -12.816 1.00 85.50 94 LYS A CA 1
ATOM 772 C C . LYS A 1 94 ? 18.435 6.904 -12.735 1.00 85.50 94 LYS A C 1
ATOM 774 O O . LYS A 1 94 ? 19.503 6.464 -13.155 1.00 85.50 94 LYS A O 1
ATOM 779 N N . TYR A 1 95 ? 18.294 8.140 -12.257 1.00 82.62 95 TYR A N 1
ATOM 780 C CA . TYR A 1 95 ? 19.346 9.162 -12.286 1.00 82.62 95 TYR A CA 1
ATOM 781 C C . TYR A 1 95 ? 19.647 9.799 -10.935 1.00 82.62 95 TYR A C 1
ATOM 783 O O . TYR A 1 95 ? 20.607 10.560 -10.826 1.00 82.62 95 TYR A O 1
ATOM 791 N N . ARG A 1 96 ? 18.806 9.564 -9.931 1.00 83.12 96 ARG A N 1
ATOM 792 C CA . ARG A 1 96 ? 18.917 10.214 -8.630 1.00 83.12 96 ARG A CA 1
ATOM 793 C C . ARG A 1 96 ? 18.232 9.384 -7.567 1.00 83.12 96 ARG A C 1
ATOM 795 O O . ARG A 1 96 ? 17.366 8.570 -7.870 1.00 83.12 96 ARG A O 1
ATOM 802 N N . ILE A 1 97 ? 18.587 9.661 -6.330 1.00 83.44 97 ILE A N 1
ATOM 803 C CA . ILE A 1 97 ? 17.769 9.285 -5.190 1.00 83.44 97 ILE A CA 1
ATOM 804 C C . ILE A 1 97 ? 16.639 10.319 -5.105 1.00 83.44 97 ILE A C 1
ATOM 806 O O . ILE A 1 97 ? 16.866 11.511 -5.342 1.00 83.44 97 ILE A O 1
ATOM 810 N N . LEU A 1 98 ? 15.415 9.852 -4.903 1.00 84.06 98 LEU A N 1
ATOM 811 C CA . LEU A 1 98 ? 14.282 10.700 -4.572 1.00 84.06 98 LEU A CA 1
ATOM 812 C C . LEU A 1 98 ? 14.326 10.934 -3.063 1.00 84.06 98 LEU A C 1
ATOM 814 O O . LEU A 1 98 ? 14.585 9.998 -2.314 1.00 84.06 98 LEU A O 1
ATOM 818 N N . ASP A 1 99 ? 14.120 12.180 -2.654 1.00 84.50 99 ASP A N 1
ATOM 819 C CA . ASP A 1 99 ? 14.168 12.609 -1.254 1.00 84.50 99 ASP A CA 1
ATOM 820 C C . ASP A 1 99 ? 12.870 12.191 -0.544 1.00 84.50 99 ASP A C 1
ATOM 822 O O . ASP A 1 99 ? 12.032 13.025 -0.225 1.00 84.50 99 ASP A O 1
ATOM 826 N N . THR A 1 100 ? 12.648 10.878 -0.481 1.00 88.31 100 THR A N 1
ATOM 827 C CA . THR A 1 100 ? 11.511 10.229 0.172 1.00 88.31 100 THR A CA 1
ATOM 828 C C . THR A 1 100 ? 11.909 8.830 0.629 1.00 88.31 100 THR A C 1
ATOM 830 O O . THR A 1 100 ? 12.641 8.114 -0.085 1.00 88.31 100 THR A O 1
ATOM 833 N N . HIS A 1 101 ? 11.439 8.457 1.809 1.00 91.38 101 HIS A N 1
ATOM 834 C CA . HIS A 1 101 ? 11.645 7.158 2.424 1.00 91.38 101 HIS A CA 1
ATOM 835 C C . HIS A 1 101 ? 10.459 6.240 2.186 1.00 91.38 101 HIS A C 1
ATOM 837 O O . HIS A 1 101 ? 9.334 6.659 1.981 1.00 91.38 101 HIS A O 1
ATOM 843 N N . VAL A 1 102 ? 10.736 4.942 2.179 1.00 94.38 102 VAL A N 1
ATOM 844 C CA . VAL A 1 102 ? 9.719 3.902 2.050 1.00 94.38 102 VAL A CA 1
ATOM 845 C C . VAL A 1 102 ? 10.063 2.743 2.962 1.00 94.38 102 VAL A C 1
ATOM 847 O O . VAL A 1 102 ? 11.243 2.418 3.144 1.00 94.38 102 VAL A O 1
ATOM 850 N N . ALA A 1 103 ? 9.046 2.035 3.445 1.00 95.88 103 ALA A N 1
ATOM 851 C CA . ALA A 1 103 ? 9.253 0.730 4.048 1.00 95.88 103 ALA A CA 1
ATOM 852 C C . ALA A 1 103 ? 9.566 -0.302 2.963 1.00 95.88 103 ALA A C 1
ATOM 854 O O . ALA A 1 103 ? 8.739 -0.629 2.109 1.00 95.88 103 ALA A O 1
ATOM 855 N N . HIS A 1 104 ? 10.766 -0.864 3.020 1.00 96.12 104 HIS A N 1
ATOM 856 C CA . HIS A 1 104 ? 11.153 -2.029 2.247 1.00 96.12 104 HIS A CA 1
ATOM 857 C C . HIS A 1 104 ? 10.819 -3.294 3.032 1.00 96.12 104 HIS A C 1
ATOM 859 O O . HIS A 1 104 ? 11.397 -3.571 4.087 1.00 96.12 104 HIS A O 1
ATOM 865 N N . ILE A 1 105 ? 9.875 -4.059 2.493 1.00 97.38 105 ILE A N 1
ATOM 866 C CA . ILE A 1 105 ? 9.310 -5.249 3.120 1.00 97.38 105 ILE A CA 1
ATOM 867 C C . ILE A 1 105 ? 9.535 -6.433 2.187 1.00 97.38 105 ILE A C 1
ATOM 869 O O . ILE A 1 105 ? 9.149 -6.387 1.017 1.00 97.38 105 ILE A O 1
ATOM 873 N N . ALA A 1 106 ? 10.127 -7.508 2.699 1.00 97.81 106 ALA A N 1
ATOM 874 C CA . ALA A 1 106 ? 10.265 -8.755 1.959 1.00 97.81 106 ALA A CA 1
ATOM 875 C C . ALA A 1 106 ? 9.891 -9.970 2.803 1.00 97.81 106 ALA A C 1
ATOM 877 O O . ALA A 1 106 ? 10.053 -9.981 4.025 1.00 97.81 106 ALA A O 1
ATOM 878 N N . TRP A 1 107 ? 9.415 -11.006 2.119 1.00 97.69 107 TRP A N 1
ATOM 879 C CA . TRP A 1 107 ? 9.120 -12.312 2.690 1.00 97.69 107 TRP A CA 1
ATOM 880 C C . TRP A 1 107 ? 9.656 -13.406 1.769 1.00 97.69 107 TRP A C 1
ATOM 882 O O . TRP A 1 107 ? 9.649 -13.260 0.541 1.00 97.69 107 TRP A O 1
ATOM 892 N N . ASP A 1 108 ? 10.136 -14.499 2.355 1.00 97.19 108 ASP A N 1
ATOM 893 C CA . ASP A 1 108 ? 10.686 -15.630 1.616 1.00 97.19 108 ASP A CA 1
ATOM 894 C C . ASP A 1 108 ? 10.542 -16.921 2.424 1.00 97.19 108 ASP A C 1
ATOM 896 O O . ASP A 1 108 ? 11.040 -17.007 3.550 1.00 97.19 108 ASP A O 1
ATOM 900 N N . ASP A 1 109 ? 9.902 -17.927 1.827 1.00 94.94 109 ASP A N 1
ATOM 901 C CA . ASP A 1 109 ? 9.666 -19.232 2.447 1.00 94.94 109 ASP A CA 1
ATOM 902 C C . ASP A 1 109 ? 10.952 -20.000 2.784 1.00 94.94 109 ASP A C 1
ATOM 904 O O . ASP A 1 109 ? 10.935 -20.886 3.632 1.00 94.94 109 ASP A O 1
ATOM 908 N N . ARG A 1 110 ? 12.084 -19.626 2.174 1.00 94.56 110 ARG A N 1
ATOM 909 C CA . ARG A 1 110 ? 13.405 -20.190 2.499 1.00 94.56 110 ARG A CA 1
ATOM 910 C C . ARG A 1 110 ? 13.998 -19.637 3.793 1.00 94.56 110 ARG A C 1
ATOM 912 O O . ARG A 1 110 ? 14.824 -20.299 4.406 1.00 94.56 110 ARG A O 1
ATOM 919 N N . VAL A 1 111 ? 13.604 -18.427 4.192 1.00 94.00 111 VAL A N 1
ATOM 920 C CA . VAL A 1 111 ? 14.062 -17.790 5.439 1.00 94.00 111 VAL A CA 1
ATOM 921 C C . VAL A 1 111 ? 13.175 -18.218 6.602 1.00 94.00 111 VAL A C 1
ATOM 923 O O . VAL A 1 111 ? 13.653 -18.453 7.708 1.00 94.00 111 VAL A O 1
ATOM 926 N N . THR A 1 112 ? 11.870 -18.321 6.355 1.00 93.12 112 THR A N 1
ATOM 927 C CA . THR A 1 112 ? 10.883 -18.744 7.346 1.00 93.12 112 THR A CA 1
ATOM 928 C C . THR A 1 112 ? 9.669 -19.351 6.659 1.00 93.12 112 THR A C 1
ATOM 930 O O . THR A 1 112 ? 9.100 -18.765 5.744 1.00 93.12 112 THR A O 1
ATOM 933 N N . GLU A 1 113 ? 9.242 -20.524 7.126 1.00 92.88 113 GLU A N 1
ATOM 934 C CA . GLU A 1 113 ? 8.053 -21.210 6.602 1.00 92.88 113 GLU A CA 1
ATOM 935 C C . GLU A 1 113 ? 6.737 -20.568 7.088 1.00 92.88 113 GLU A C 1
ATOM 937 O O . GLU A 1 113 ? 5.663 -20.829 6.540 1.00 92.88 113 GLU A O 1
ATOM 942 N N . ASN A 1 114 ? 6.800 -19.731 8.130 1.00 96.94 114 ASN A N 1
ATOM 943 C CA . ASN A 1 114 ? 5.630 -19.080 8.708 1.00 96.94 114 ASN A CA 1
ATOM 944 C C . ASN A 1 114 ? 5.149 -17.914 7.838 1.00 96.94 114 ASN A C 1
ATOM 946 O O . ASN A 1 114 ? 5.937 -17.195 7.229 1.00 96.94 114 ASN A O 1
ATOM 950 N N . ILE A 1 115 ? 3.835 -17.666 7.845 1.00 97.75 115 ILE A N 1
ATOM 951 C CA . ILE A 1 115 ? 3.248 -16.543 7.104 1.00 97.75 115 ILE A CA 1
ATOM 952 C C . ILE A 1 115 ? 3.782 -15.225 7.664 1.00 97.75 115 ILE A C 1
ATOM 954 O O . ILE A 1 115 ? 3.630 -14.934 8.855 1.00 97.75 115 ILE A O 1
ATOM 958 N N . ALA A 1 116 ? 4.356 -14.417 6.777 1.00 98.44 116 ALA A N 1
ATOM 959 C CA . ALA A 1 116 ? 4.864 -13.109 7.127 1.00 98.44 116 ALA A CA 1
ATOM 960 C C . ALA A 1 116 ? 3.747 -12.075 7.278 1.00 98.44 116 ALA A C 1
ATOM 962 O O . ALA A 1 116 ? 2.746 -12.095 6.549 1.00 98.44 116 ALA A O 1
ATOM 963 N N . ARG A 1 117 ? 3.923 -11.170 8.240 1.00 98.50 117 ARG A N 1
ATOM 964 C CA . ARG A 1 117 ? 2.970 -10.111 8.566 1.00 98.50 117 ARG A CA 1
ATOM 965 C C . ARG A 1 117 ? 3.689 -8.796 8.784 1.00 98.50 117 ARG A C 1
ATOM 967 O O . ARG A 1 117 ? 4.756 -8.749 9.391 1.00 98.50 117 ARG A O 1
ATOM 974 N N . TYR A 1 118 ? 3.049 -7.734 8.331 1.00 98.50 118 TYR A N 1
ATOM 975 C CA . TYR A 1 118 ? 3.398 -6.362 8.651 1.00 98.50 118 TYR A CA 1
ATOM 976 C C . TYR A 1 118 ? 2.138 -5.674 9.167 1.00 98.50 118 TYR A C 1
ATOM 978 O O . TYR A 1 118 ? 1.104 -5.724 8.502 1.00 98.50 118 TYR A O 1
ATOM 986 N N . ALA A 1 119 ? 2.184 -5.115 10.371 1.00 98.38 119 ALA A N 1
ATOM 987 C CA . ALA A 1 119 ? 0.996 -4.661 11.077 1.00 98.38 119 ALA A CA 1
ATOM 988 C C . ALA A 1 119 ? 1.190 -3.274 11.683 1.00 98.38 119 ALA A C 1
ATOM 990 O O . ALA A 1 119 ? 2.187 -3.012 12.352 1.00 98.38 119 ALA A O 1
ATOM 991 N N . ILE A 1 120 ? 0.187 -2.427 11.488 1.00 98.25 120 ILE A N 1
ATOM 992 C CA . ILE A 1 120 ? 0.119 -1.053 11.975 1.00 98.25 120 ILE A CA 1
ATOM 993 C C . ILE A 1 120 ? -0.974 -1.015 13.028 1.00 98.25 120 ILE A C 1
ATOM 995 O O . ILE A 1 120 ? -2.141 -1.269 12.726 1.00 98.25 120 ILE A O 1
ATOM 999 N N . GLN A 1 121 ? -0.581 -0.750 14.265 1.00 97.62 121 GLN A N 1
ATOM 1000 C CA . GLN A 1 121 ? -1.480 -0.628 15.400 1.00 97.62 121 GLN A CA 1
ATOM 1001 C C . GLN A 1 121 ? -1.886 0.835 15.547 1.00 97.62 121 GLN A C 1
ATOM 1003 O O . GLN A 1 121 ? -1.033 1.722 15.614 1.00 97.62 121 GLN A O 1
ATOM 1008 N N . LEU A 1 122 ? -3.193 1.059 15.576 1.00 95.56 122 LEU A N 1
ATOM 1009 C CA . LEU A 1 122 ? -3.821 2.365 15.685 1.00 95.56 122 LEU A CA 1
ATOM 1010 C C . LEU A 1 122 ? -4.250 2.580 17.143 1.00 95.56 122 LEU A C 1
ATOM 1012 O O . LEU A 1 122 ? -4.911 1.706 17.716 1.00 95.56 122 LEU A O 1
ATOM 1016 N N . PRO A 1 123 ? -3.918 3.722 17.763 1.00 91.44 123 PRO A N 1
ATOM 1017 C CA . PRO A 1 123 ? -4.557 4.115 19.008 1.00 91.44 123 PRO A CA 1
ATOM 1018 C C . PRO A 1 123 ? -6.062 4.317 18.805 1.00 91.44 123 PRO A C 1
ATOM 1020 O O . PRO A 1 123 ? -6.518 4.706 17.727 1.00 91.44 123 PRO A O 1
ATOM 1023 N N . VAL A 1 124 ? -6.832 4.096 19.867 1.00 82.94 124 VAL A N 1
ATOM 1024 C CA . VAL A 1 124 ? -8.278 4.361 19.876 1.00 82.94 124 VAL A CA 1
ATOM 1025 C C . VAL A 1 124 ? -8.537 5.839 19.566 1.00 82.94 124 VAL A C 1
ATOM 1027 O O . VAL A 1 124 ? -7.747 6.695 19.965 1.00 82.94 124 VAL A O 1
ATOM 1030 N N . ASP A 1 125 ? -9.625 6.129 18.852 1.00 81.56 125 ASP A N 1
ATOM 1031 C CA . ASP A 1 125 ? -10.070 7.487 18.503 1.00 81.56 125 ASP A CA 1
ATOM 1032 C C . ASP A 1 125 ? -9.062 8.307 17.664 1.00 81.56 125 ASP A C 1
ATOM 1034 O O . ASP A 1 125 ? -9.130 9.535 17.620 1.00 81.56 125 ASP A O 1
ATOM 1038 N N . THR A 1 126 ? -8.118 7.651 16.976 1.00 84.38 126 THR A N 1
ATOM 1039 C CA . THR A 1 126 ? -7.127 8.339 16.119 1.00 84.38 126 THR A CA 1
ATOM 1040 C C . THR A 1 126 ? -7.726 8.823 14.796 1.00 84.38 126 THR A C 1
ATOM 1042 O O . THR A 1 126 ? -7.273 9.821 14.231 1.00 84.38 126 THR A O 1
ATOM 1045 N N . LEU A 1 127 ? -8.719 8.099 14.277 1.00 90.19 127 LEU A N 1
ATOM 1046 C CA . LEU A 1 127 ? -9.290 8.301 12.948 1.00 90.19 127 LEU A CA 1
ATOM 1047 C C . LEU A 1 127 ? -10.810 8.444 13.051 1.00 90.19 127 LEU A C 1
ATOM 1049 O O . LEU A 1 127 ? -11.473 7.623 13.681 1.00 90.19 127 LEU A O 1
ATOM 1053 N N . GLU A 1 128 ? -11.364 9.450 12.381 1.00 90.50 128 GLU A N 1
ATOM 1054 C CA . GLU A 1 128 ? -12.809 9.581 12.186 1.00 90.50 128 GLU A CA 1
ATOM 1055 C C . GLU A 1 128 ? -13.180 8.902 10.864 1.00 90.50 128 GLU A C 1
ATOM 1057 O O . GLU A 1 128 ? -13.031 9.488 9.789 1.00 90.50 128 GLU A O 1
ATOM 1062 N N . LEU A 1 129 ? -13.603 7.638 10.944 1.00 93.06 129 LEU A N 1
ATOM 1063 C CA . LEU A 1 129 ? -13.925 6.810 9.781 1.00 93.06 129 LEU A CA 1
ATOM 1064 C C . LEU A 1 129 ? -15.434 6.670 9.585 1.00 93.06 129 LEU A C 1
ATOM 1066 O O . LEU A 1 129 ? -16.209 6.583 10.537 1.00 93.06 129 LEU A O 1
ATOM 1070 N N . THR A 1 130 ? -15.835 6.598 8.322 1.00 92.12 130 THR A N 1
ATOM 1071 C CA . THR A 1 130 ? -17.202 6.317 7.878 1.00 92.12 130 THR A CA 1
ATOM 1072 C C . THR A 1 130 ? -17.176 5.223 6.814 1.00 92.12 130 THR A C 1
ATOM 1074 O O . THR A 1 130 ? -16.118 4.902 6.276 1.00 92.12 130 THR A O 1
ATOM 1077 N N . ASP A 1 131 ? -18.333 4.680 6.446 1.00 88.94 131 ASP A N 1
ATOM 1078 C CA . ASP A 1 131 ? -18.405 3.675 5.377 1.00 88.94 131 ASP A CA 1
ATOM 1079 C C . ASP A 1 131 ? -17.910 4.224 4.023 1.00 88.94 131 ASP A C 1
ATOM 1081 O O . ASP A 1 131 ? -17.372 3.482 3.204 1.00 88.94 131 ASP A O 1
ATOM 1085 N N . GLU A 1 132 ? -18.035 5.534 3.788 1.00 91.38 132 GLU A N 1
ATOM 1086 C CA . GLU A 1 132 ? -17.557 6.188 2.560 1.00 91.38 132 GLU A CA 1
ATOM 1087 C C . GLU A 1 132 ? -16.035 6.406 2.552 1.00 91.38 132 GLU A C 1
ATOM 1089 O O . GLU A 1 132 ? -15.444 6.679 1.499 1.00 91.38 132 GLU A O 1
ATOM 1094 N N . SER A 1 133 ? -15.392 6.247 3.711 1.00 94.88 133 SER A N 1
ATOM 1095 C CA . SER A 1 133 ? -13.953 6.387 3.858 1.00 94.88 133 SER A CA 1
ATOM 1096 C C . SER A 1 133 ? -13.211 5.282 3.100 1.00 94.88 133 SER A C 1
ATOM 1098 O O . SER A 1 133 ? -13.711 4.176 2.864 1.00 94.88 133 SER A O 1
ATOM 1100 N N . LYS A 1 134 ? -11.967 5.564 2.718 1.00 95.31 134 LYS A N 1
ATOM 1101 C CA . LYS A 1 134 ? -11.101 4.628 1.996 1.00 95.31 134 LYS A CA 1
ATOM 1102 C C . LYS A 1 134 ? -9.780 4.465 2.716 1.00 95.31 134 LYS A C 1
ATOM 1104 O O . LYS A 1 134 ? -9.179 5.457 3.111 1.00 95.31 134 LYS A O 1
ATOM 1109 N N . LEU A 1 135 ? -9.298 3.231 2.808 1.00 97.00 135 LEU A N 1
ATOM 1110 C CA . LEU A 1 135 ? -7.904 2.955 3.134 1.00 97.00 135 LEU A CA 1
ATOM 1111 C C . LEU A 1 135 ? -7.065 3.138 1.869 1.00 97.00 135 LEU A C 1
ATOM 1113 O O . LEU A 1 135 ? -7.364 2.547 0.828 1.00 97.00 135 LEU A O 1
ATOM 1117 N N . VAL A 1 136 ? -6.009 3.937 1.969 1.00 96.25 136 VAL A N 1
ATOM 1118 C CA . VAL A 1 136 ? -5.083 4.207 0.874 1.00 96.25 136 VAL A CA 1
ATOM 1119 C C . VAL A 1 136 ? -3.666 3.870 1.291 1.00 96.25 136 VAL A C 1
ATOM 1121 O O . VAL A 1 136 ? -3.281 4.077 2.433 1.00 96.25 136 VAL A O 1
ATOM 1124 N N . PHE A 1 137 ? -2.897 3.308 0.372 1.00 96.62 137 PHE A N 1
ATOM 1125 C CA . PHE A 1 137 ? -1.464 3.099 0.546 1.00 96.62 137 PHE A CA 1
ATOM 1126 C C . PHE A 1 137 ? -0.797 3.027 -0.823 1.00 96.62 137 PHE A C 1
ATOM 1128 O O . PHE A 1 137 ? -1.422 2.611 -1.809 1.00 96.62 137 PHE A O 1
ATOM 1135 N N . SER A 1 138 ? 0.465 3.436 -0.906 1.00 95.19 138 SER A N 1
ATOM 1136 C CA . SER A 1 138 ? 1.233 3.427 -2.142 1.00 95.19 138 SER A CA 1
ATOM 1137 C C . SER A 1 138 ? 2.264 2.296 -2.158 1.00 95.19 138 SER A C 1
ATOM 1139 O O . SER A 1 138 ? 2.958 2.031 -1.181 1.00 95.19 138 SER A O 1
ATOM 1141 N N . ILE A 1 139 ? 2.313 1.552 -3.269 1.00 95.38 139 ILE A N 1
ATOM 1142 C CA . ILE A 1 139 ? 3.108 0.323 -3.387 1.00 95.38 139 ILE A CA 1
ATOM 1143 C C . ILE A 1 139 ? 3.884 0.297 -4.692 1.00 95.38 139 ILE A C 1
ATOM 1145 O O . ILE A 1 139 ? 3.341 0.603 -5.757 1.00 95.38 139 ILE A O 1
ATOM 1149 N N . ALA A 1 140 ? 5.123 -0.180 -4.627 1.00 93.94 140 ALA A N 1
ATOM 1150 C CA . ALA A 1 140 ? 5.860 -0.679 -5.780 1.00 93.94 140 ALA A CA 1
ATOM 1151 C C . ALA A 1 140 ? 6.400 -2.085 -5.499 1.00 93.94 140 ALA A C 1
ATOM 1153 O O . ALA A 1 140 ? 6.739 -2.421 -4.366 1.00 93.94 140 ALA A O 1
ATOM 1154 N N . GLN A 1 141 ? 6.532 -2.909 -6.538 1.00 93.88 141 GLN A N 1
ATOM 1155 C CA . GLN A 1 141 ? 7.335 -4.123 -6.426 1.00 93.88 141 GLN A CA 1
ATOM 1156 C C . GLN A 1 141 ? 8.815 -3.734 -6.326 1.00 93.88 141 GLN A C 1
ATOM 1158 O O . GLN A 1 141 ? 9.304 -2.955 -7.146 1.00 93.88 141 GLN A O 1
ATOM 1163 N N . SER A 1 142 ? 9.518 -4.293 -5.342 1.00 91.94 142 SER A N 1
ATOM 1164 C CA . SER A 1 142 ? 10.960 -4.114 -5.200 1.00 91.94 142 SER A CA 1
ATOM 1165 C C . SER A 1 142 ? 11.703 -5.018 -6.183 1.00 91.94 142 SER A C 1
ATOM 1167 O O . SER A 1 142 ? 11.295 -6.152 -6.452 1.00 91.94 142 SER A O 1
ATOM 1169 N N . GLU A 1 143 ? 12.797 -4.504 -6.736 1.00 87.12 143 GLU A N 1
ATOM 1170 C CA . GLU A 1 143 ? 13.753 -5.297 -7.518 1.00 87.12 143 GLU A CA 1
ATOM 1171 C C . GLU A 1 143 ? 14.873 -5.870 -6.657 1.00 87.12 143 GLU A C 1
ATOM 1173 O O . GLU A 1 143 ? 15.596 -6.766 -7.096 1.00 87.12 143 GLU A O 1
ATOM 1178 N N . ASP A 1 144 ? 14.995 -5.386 -5.423 1.00 82.69 144 ASP A N 1
ATOM 1179 C CA . ASP A 1 144 ? 15.869 -5.997 -4.446 1.00 82.69 144 ASP A CA 1
ATOM 1180 C C . ASP A 1 144 ? 15.249 -7.351 -4.073 1.00 82.69 144 ASP A C 1
ATOM 1182 O O . ASP A 1 144 ? 14.093 -7.434 -3.660 1.00 82.69 144 ASP A O 1
ATOM 1186 N N . GLY A 1 145 ? 15.997 -8.440 -4.272 1.00 86.62 145 GLY A N 1
ATOM 1187 C CA . GLY A 1 145 ? 15.498 -9.792 -4.011 1.00 86.62 145 GLY A CA 1
ATOM 1188 C C . GLY A 1 145 ? 15.009 -9.984 -2.570 1.00 86.62 145 GLY A C 1
ATOM 1189 O O . GLY A 1 145 ? 15.390 -9.251 -1.655 1.00 86.62 145 GLY A O 1
ATOM 1190 N N . SER A 1 146 ? 14.200 -11.017 -2.344 1.00 93.38 146 SER A N 1
ATOM 1191 C CA . SER A 1 146 ? 13.555 -11.285 -1.052 1.00 93.38 146 SER A CA 1
ATOM 1192 C C . SER A 1 146 ? 14.488 -11.826 0.039 1.00 93.38 146 SER A C 1
ATOM 1194 O O . SER A 1 146 ? 14.133 -11.778 1.212 1.00 93.38 146 SER A O 1
ATOM 1196 N N . LEU A 1 147 ? 15.687 -12.307 -0.304 1.00 94.25 147 LEU A N 1
ATOM 1197 C CA . LEU A 1 147 ? 16.635 -12.896 0.652 1.00 94.25 147 LEU A CA 1
ATOM 1198 C C . LEU A 1 147 ? 17.505 -11.846 1.355 1.00 94.25 147 LEU A C 1
ATOM 1200 O O . LEU A 1 147 ? 17.991 -10.949 0.657 1.00 94.25 147 LEU A O 1
ATOM 1204 N N . PRO A 1 148 ? 17.757 -11.964 2.677 1.00 90.69 148 PRO A N 1
ATOM 1205 C CA . PRO A 1 148 ? 18.690 -11.114 3.420 1.00 90.69 148 PRO A CA 1
ATOM 1206 C C . PRO A 1 148 ? 20.049 -10.980 2.727 1.00 90.69 148 PRO A C 1
ATOM 1208 O O . PRO A 1 148 ? 20.506 -11.893 2.042 1.00 90.69 148 PRO A O 1
ATOM 1211 N N . SER A 1 149 ? 20.707 -9.835 2.898 1.00 85.12 149 SER A N 1
ATOM 1212 C CA . SER A 1 149 ? 21.980 -9.544 2.220 1.00 85.12 149 SER A CA 1
ATOM 1213 C C . SER A 1 149 ? 23.128 -10.470 2.645 1.00 85.12 149 SER A C 1
ATOM 1215 O O . SER A 1 149 ? 24.091 -10.630 1.902 1.00 85.12 149 SER A O 1
ATOM 1217 N N . ASP A 1 150 ? 23.034 -11.055 3.834 1.00 84.50 150 ASP A N 1
ATOM 1218 C CA . ASP A 1 150 ? 23.978 -11.977 4.466 1.00 84.50 150 ASP A CA 1
ATOM 1219 C C . ASP A 1 150 ? 23.533 -13.450 4.386 1.00 84.50 150 ASP A C 1
ATOM 1221 O O . ASP A 1 150 ? 24.126 -14.314 5.031 1.00 84.50 150 ASP A O 1
ATOM 1225 N N . TRP A 1 151 ? 22.511 -13.755 3.579 1.00 82.44 151 TRP A N 1
ATOM 1226 C CA . TRP A 1 151 ? 21.986 -15.110 3.430 1.00 82.44 151 TRP A CA 1
ATOM 1227 C C . TRP A 1 151 ? 23.006 -16.059 2.786 1.00 82.44 151 TRP A C 1
ATOM 1229 O O . TRP A 1 151 ? 23.422 -15.859 1.643 1.00 82.44 151 TRP A O 1
ATOM 1239 N N . ASN A 1 152 ? 23.353 -17.136 3.494 1.00 78.19 152 ASN A N 1
ATOM 1240 C CA . ASN A 1 152 ? 24.157 -18.236 2.970 1.00 78.19 152 ASN A CA 1
ATOM 1241 C C . ASN A 1 152 ? 23.273 -19.474 2.770 1.00 78.19 152 ASN A C 1
ATOM 1243 O O . ASN A 1 152 ? 22.712 -20.002 3.725 1.00 78.19 152 ASN A O 1
ATOM 1247 N N . GLU A 1 153 ? 23.221 -19.990 1.540 1.00 63.25 153 GLU A N 1
ATOM 1248 C CA . GLU A 1 153 ? 22.459 -21.194 1.141 1.00 63.25 153 GLU A CA 1
ATOM 1249 C C . GLU A 1 153 ? 22.841 -22.478 1.911 1.00 63.25 153 GLU A C 1
ATOM 1251 O O . GLU A 1 153 ? 22.174 -23.498 1.802 1.00 63.25 153 GLU A O 1
ATOM 1256 N N . SER A 1 154 ? 23.913 -22.464 2.704 1.00 56.28 154 SER A N 1
ATOM 1257 C CA . SER A 1 154 ? 24.411 -23.635 3.433 1.00 56.28 154 SER A CA 1
ATOM 1258 C C . SER A 1 154 ? 23.661 -23.974 4.731 1.00 56.28 154 SER A C 1
ATOM 1260 O O . SER A 1 154 ? 24.021 -24.957 5.374 1.00 56.28 154 SER A O 1
ATOM 1262 N N . GLU A 1 155 ? 22.657 -23.189 5.131 1.00 51.97 155 GLU A N 1
ATOM 1263 C CA . GLU A 1 155 ? 21.836 -23.418 6.337 1.00 51.97 155 GLU A CA 1
ATOM 1264 C C . GLU A 1 155 ? 20.397 -23.871 6.014 1.00 51.97 155 GLU A C 1
ATOM 1266 O O . GLU A 1 155 ? 19.479 -23.671 6.805 1.00 51.97 155 GLU A O 1
ATOM 1271 N N . GLU A 1 156 ? 20.177 -24.497 4.854 1.00 54.34 156 GLU A N 1
ATOM 1272 C CA . GLU A 1 156 ? 18.863 -25.040 4.493 1.00 54.34 156 GLU A CA 1
ATOM 1273 C C . GLU A 1 156 ? 18.420 -26.173 5.448 1.00 54.34 156 GLU A C 1
ATOM 1275 O O . GLU A 1 156 ? 19.136 -27.171 5.616 1.00 54.34 156 GLU A O 1
ATOM 1280 N N . PRO A 1 157 ? 17.208 -26.102 6.033 1.00 43.44 157 PRO A N 1
ATOM 1281 C CA . PRO A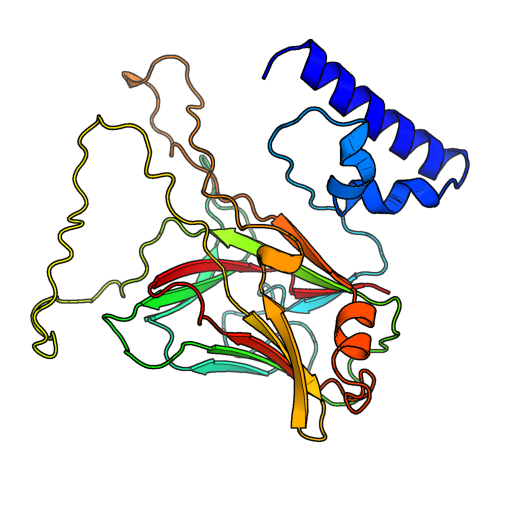 1 157 ? 16.527 -27.279 6.545 1.00 43.44 157 PRO A CA 1
ATOM 1282 C C . PRO A 1 157 ? 16.195 -28.167 5.345 1.00 43.44 157 PRO A C 1
ATOM 1284 O O . PRO A 1 157 ? 15.340 -27.851 4.526 1.00 43.44 157 PRO A O 1
ATOM 1287 N N . ASN A 1 158 ? 16.927 -29.268 5.237 1.00 45.81 158 ASN A N 1
ATOM 1288 C CA . ASN A 1 158 ? 16.832 -30.280 4.193 1.00 45.81 158 ASN A CA 1
ATOM 1289 C C . ASN A 1 158 ? 15.368 -30.631 3.829 1.00 45.81 158 ASN A C 1
ATOM 1291 O O . ASN A 1 158 ? 14.727 -31.396 4.555 1.00 45.81 158 ASN A O 1
ATOM 1295 N N . GLN A 1 159 ? 14.851 -30.116 2.708 1.00 39.31 159 GLN A N 1
ATOM 1296 C CA . GLN A 1 159 ? 13.651 -30.636 2.047 1.00 39.31 159 GLN A CA 1
ATOM 1297 C C . GLN A 1 159 ? 13.815 -30.606 0.525 1.00 39.31 159 GLN A C 1
ATOM 1299 O O . GLN A 1 159 ? 13.820 -29.558 -0.116 1.00 39.31 159 GLN A O 1
ATOM 1304 N N . ASP A 1 160 ? 13.918 -31.809 -0.037 1.00 43.34 160 ASP A N 1
ATOM 1305 C CA . ASP A 1 160 ? 13.838 -32.110 -1.460 1.00 43.34 160 ASP A CA 1
ATOM 1306 C C . ASP A 1 160 ? 12.543 -31.559 -2.081 1.00 43.34 160 ASP A C 1
ATOM 1308 O O . ASP A 1 160 ? 11.506 -32.218 -2.014 1.00 43.34 160 ASP A O 1
ATOM 1312 N N . ILE A 1 161 ? 12.600 -30.406 -2.753 1.00 40.22 161 ILE A N 1
ATOM 1313 C CA . ILE A 1 161 ? 11.706 -30.085 -3.875 1.00 40.22 161 ILE A CA 1
ATOM 1314 C C . ILE A 1 161 ? 12.516 -29.326 -4.931 1.00 40.22 161 ILE A C 1
ATOM 1316 O O . ILE A 1 161 ? 13.024 -28.233 -4.692 1.00 40.22 161 ILE A O 1
ATOM 1320 N N . GLU A 1 162 ? 12.626 -29.927 -6.117 1.00 38.62 162 GLU A N 1
ATOM 1321 C CA . GLU A 1 162 ? 13.155 -29.295 -7.322 1.00 38.62 162 GLU A CA 1
ATOM 1322 C C . GLU A 1 162 ? 12.422 -27.978 -7.610 1.00 38.62 162 GLU A C 1
ATOM 1324 O O . GLU A 1 162 ? 11.289 -27.985 -8.084 1.00 38.62 162 GLU A O 1
ATOM 1329 N N . ASP A 1 163 ? 13.092 -26.847 -7.401 1.00 32.62 163 ASP A N 1
ATOM 1330 C CA . ASP A 1 163 ? 12.736 -25.599 -8.073 1.00 32.62 163 ASP A CA 1
ATOM 1331 C C . ASP A 1 163 ? 14.014 -24.849 -8.466 1.00 32.62 163 ASP A C 1
ATOM 1333 O O . ASP A 1 163 ? 14.499 -23.922 -7.813 1.00 32.62 163 ASP A O 1
ATOM 1337 N N . LYS A 1 164 ? 14.632 -25.324 -9.553 1.00 40.31 164 LYS A N 1
ATOM 1338 C CA . LYS A 1 164 ? 15.747 -24.637 -10.208 1.00 40.31 164 LYS A CA 1
ATOM 1339 C C . LY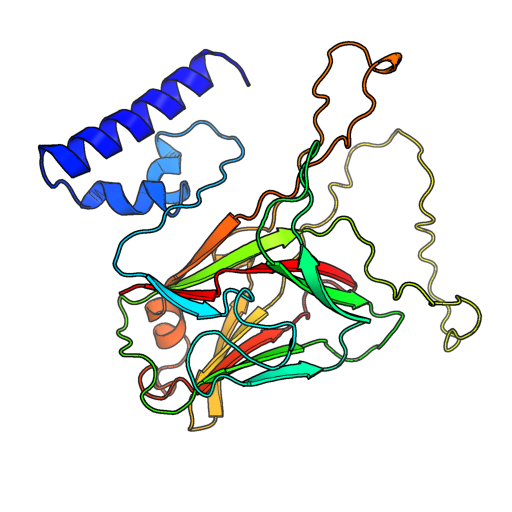S A 1 164 ? 15.218 -23.411 -10.950 1.00 40.31 164 LYS A C 1
ATOM 1341 O O . LYS A 1 164 ? 15.067 -23.443 -12.167 1.00 40.31 164 LYS A O 1
ATOM 1346 N N . SER A 1 165 ? 15.063 -22.298 -10.247 1.00 34.31 165 SER A N 1
ATOM 1347 C CA . SER A 1 165 ? 15.122 -20.972 -10.867 1.00 34.31 165 SER A CA 1
ATOM 1348 C C . SER A 1 165 ? 16.372 -20.248 -10.377 1.00 34.31 165 SER A C 1
ATOM 1350 O O . SER A 1 165 ? 16.317 -19.284 -9.614 1.00 34.31 165 SER A O 1
ATOM 1352 N N . ALA A 1 166 ? 17.523 -20.759 -10.816 1.00 35.78 166 ALA A N 1
ATOM 1353 C CA . ALA A 1 166 ? 18.760 -20.004 -10.798 1.00 35.78 166 ALA A CA 1
ATOM 1354 C C . ALA A 1 166 ? 18.621 -18.847 -11.793 1.00 35.78 166 ALA A C 1
ATOM 1356 O O . ALA A 1 166 ? 18.458 -19.049 -12.999 1.00 35.78 166 ALA A O 1
ATOM 1357 N N . ASP A 1 167 ? 18.686 -17.640 -11.250 1.00 44.56 167 ASP A N 1
ATOM 1358 C CA . ASP A 1 167 ? 18.877 -16.396 -11.970 1.00 44.56 167 ASP A CA 1
ATOM 1359 C C . ASP A 1 167 ? 20.125 -16.502 -12.862 1.00 44.56 167 ASP A C 1
ATOM 1361 O O . ASP A 1 167 ? 21.261 -16.503 -12.383 1.00 44.56 167 ASP A O 1
ATOM 1365 N N . LYS A 1 168 ? 19.897 -16.709 -14.165 1.00 34.22 168 LYS A N 1
ATOM 1366 C CA . LYS A 1 168 ? 20.818 -16.432 -15.278 1.00 34.22 168 LYS A CA 1
ATOM 1367 C C . LYS A 1 168 ? 20.076 -16.573 -16.608 1.00 34.22 168 LYS A C 1
ATOM 1369 O O . LYS A 1 168 ? 19.915 -17.663 -17.149 1.00 34.22 168 LYS A O 1
ATOM 1374 N N . SER A 1 169 ? 19.619 -15.426 -17.104 1.00 40.00 169 SER A N 1
ATOM 1375 C CA . SER A 1 169 ? 19.396 -15.078 -18.515 1.00 40.00 169 SER A CA 1
ATOM 1376 C C . SER A 1 169 ? 19.477 -16.214 -19.552 1.00 40.00 169 SER A C 1
ATOM 1378 O O . SER A 1 169 ? 20.557 -16.520 -20.057 1.00 40.00 169 SER A O 1
ATOM 1380 N N . LYS A 1 170 ? 18.318 -16.719 -20.004 1.00 28.66 170 LYS A N 1
ATOM 1381 C CA . LYS A 1 170 ? 18.128 -17.183 -21.391 1.00 28.66 170 LYS A CA 1
ATOM 1382 C C . LYS A 1 170 ? 16.720 -16.879 -21.900 1.00 28.66 170 LYS A C 1
ATOM 1384 O O . LYS A 1 170 ? 15.726 -17.256 -21.291 1.00 28.66 170 LYS A O 1
ATOM 1389 N N . GLU A 1 171 ? 16.680 -16.187 -23.035 1.00 33.00 171 GLU A N 1
ATOM 1390 C CA . GLU A 1 171 ? 15.508 -15.993 -23.884 1.00 33.00 171 GLU A CA 1
ATOM 1391 C C . GLU A 1 171 ? 14.915 -17.333 -24.343 1.00 33.00 171 GLU A C 1
ATOM 1393 O O . GLU A 1 171 ? 15.648 -18.236 -24.749 1.00 33.00 171 GLU A O 1
ATOM 1398 N N . GLY A 1 172 ? 13.580 -17.391 -24.384 1.00 28.66 172 GLY A N 1
ATOM 1399 C CA . GLY A 1 172 ? 12.845 -18.246 -25.315 1.00 28.66 172 GLY A CA 1
ATOM 1400 C C . GLY A 1 172 ? 12.001 -19.363 -24.703 1.00 28.66 172 GLY A C 1
ATOM 1401 O O . GLY A 1 172 ? 12.360 -20.527 -24.812 1.00 28.66 172 GLY A O 1
ATOM 1402 N N . SER A 1 173 ? 10.817 -19.033 -24.179 1.00 29.42 173 SER A N 1
ATOM 1403 C CA . SER A 1 173 ? 9.556 -19.698 -24.565 1.00 29.42 173 SER A CA 1
ATOM 1404 C C . SER A 1 173 ? 8.348 -18.909 -24.035 1.00 29.42 173 SER A C 1
ATOM 1406 O O . SER A 1 173 ? 8.368 -18.362 -22.937 1.00 29.42 173 SER A O 1
ATOM 1408 N N . ASN A 1 174 ? 7.333 -18.769 -24.889 1.00 39.31 174 ASN A N 1
ATOM 1409 C CA . ASN A 1 174 ? 6.077 -18.063 -24.632 1.00 39.31 174 ASN A CA 1
ATOM 1410 C C . ASN A 1 174 ? 5.192 -18.888 -23.682 1.00 39.31 174 ASN A C 1
ATOM 1412 O O . ASN A 1 174 ? 4.655 -19.888 -24.145 1.00 39.31 174 ASN A O 1
ATOM 1416 N N . ASP A 1 175 ? 5.072 -18.483 -22.410 1.00 35.97 175 ASP A N 1
ATOM 1417 C CA . ASP A 1 175 ? 3.800 -18.328 -21.653 1.00 35.97 175 ASP A CA 1
ATOM 1418 C C . ASP A 1 175 ? 3.963 -18.118 -20.130 1.00 35.97 175 ASP A C 1
ATOM 1420 O O . ASP A 1 175 ? 2.966 -17.973 -19.431 1.00 35.97 175 ASP A O 1
ATOM 1424 N N . ASP A 1 176 ? 5.175 -17.972 -19.587 1.00 38.38 176 ASP A N 1
ATOM 1425 C CA . ASP A 1 176 ? 5.346 -17.599 -18.172 1.00 38.38 176 ASP A CA 1
ATOM 1426 C C . ASP A 1 176 ? 5.436 -16.080 -17.996 1.00 38.38 176 ASP A C 1
ATOM 1428 O O . ASP A 1 176 ? 6.512 -15.482 -17.906 1.00 38.38 176 ASP A O 1
ATOM 1432 N N . LYS A 1 177 ? 4.279 -15.413 -17.928 1.00 44.06 177 LYS A N 1
ATOM 1433 C CA . LYS A 1 177 ? 4.251 -14.089 -17.293 1.00 44.06 177 LYS A CA 1
ATOM 1434 C C . LYS A 1 177 ? 4.546 -14.294 -15.803 1.00 44.06 177 LYS A C 1
ATOM 1436 O O . LYS A 1 177 ? 3.829 -15.079 -15.181 1.00 44.06 177 LYS A O 1
ATOM 1441 N N . PRO A 1 178 ? 5.537 -13.600 -15.211 1.00 56.88 178 PRO A N 1
ATOM 1442 C CA . PRO A 1 178 ? 5.778 -13.694 -13.778 1.00 56.88 178 PRO A CA 1
ATOM 1443 C C . PRO A 1 178 ? 4.476 -13.386 -13.038 1.00 56.88 178 PRO A C 1
ATOM 1445 O O . PRO A 1 178 ? 3.821 -12.374 -13.310 1.00 56.88 178 PRO A O 1
ATOM 1448 N N . LYS A 1 179 ? 4.068 -14.302 -12.154 1.00 73.06 179 LYS A N 1
ATOM 1449 C CA . LYS A 1 179 ? 2.839 -14.158 -11.376 1.00 73.06 179 LYS A CA 1
ATOM 1450 C C . LYS A 1 179 ? 2.949 -12.881 -10.544 1.00 73.06 179 LYS A C 1
ATOM 1452 O O . LYS A 1 179 ? 3.895 -12.739 -9.772 1.00 73.06 179 LYS A O 1
ATOM 1457 N N . ALA A 1 180 ? 1.994 -11.968 -10.721 1.00 89.88 180 ALA A N 1
ATOM 1458 C CA . ALA A 1 180 ? 1.928 -10.739 -9.939 1.00 89.88 180 ALA A CA 1
ATOM 1459 C C . ALA A 1 180 ? 1.938 -11.066 -8.438 1.00 89.88 180 ALA A C 1
ATOM 1461 O O . ALA A 1 180 ? 1.361 -12.075 -8.010 1.00 89.88 180 ALA A O 1
ATOM 1462 N N . LEU A 1 181 ? 2.618 -10.230 -7.653 1.00 94.62 181 LEU A N 1
ATOM 1463 C CA . LEU A 1 181 ? 2.552 -10.337 -6.202 1.00 94.62 181 LEU A CA 1
ATOM 1464 C C . LEU A 1 181 ? 1.142 -9.979 -5.733 1.00 94.62 181 LEU A C 1
ATOM 1466 O O . LEU A 1 181 ? 0.515 -9.051 -6.247 1.00 94.62 181 LEU A O 1
ATOM 1470 N N . ASP A 1 182 ? 0.666 -10.742 -4.762 1.00 96.75 182 ASP A N 1
ATOM 1471 C CA . ASP A 1 182 ? -0.603 -10.548 -4.087 1.00 96.75 182 ASP A CA 1
ATOM 1472 C C . ASP A 1 182 ? -0.424 -10.919 -2.608 1.00 96.75 182 ASP A C 1
ATOM 1474 O O . ASP A 1 182 ? 0.454 -11.701 -2.229 1.00 96.75 182 ASP A O 1
ATOM 1478 N N . TRP A 1 183 ? -1.241 -10.329 -1.753 1.00 97.81 183 TRP A N 1
ATOM 1479 C CA . TRP A 1 183 ? -1.282 -10.595 -0.317 1.00 97.81 183 TRP A CA 1
ATOM 1480 C C . TRP A 1 183 ? -2.628 -10.138 0.220 1.00 97.81 183 TRP A C 1
ATOM 1482 O O . TRP A 1 183 ? -3.399 -9.481 -0.476 1.00 97.81 183 TRP A O 1
ATOM 1492 N N . THR A 1 184 ? -2.947 -10.520 1.447 1.00 98.62 184 THR A N 1
ATOM 1493 C CA . THR A 1 184 ? -4.202 -10.123 2.075 1.00 98.62 184 THR A CA 1
ATOM 1494 C C . THR A 1 184 ? -4.007 -8.838 2.874 1.00 98.62 184 THR A C 1
ATOM 1496 O O . THR A 1 184 ? -3.134 -8.778 3.734 1.00 98.62 184 THR A O 1
ATOM 1499 N N . ILE A 1 185 ? -4.841 -7.835 2.611 1.00 98.56 185 ILE A N 1
ATOM 1500 C CA . ILE A 1 185 ? -5.046 -6.678 3.483 1.00 98.56 185 ILE A CA 1
ATOM 1501 C C . ILE A 1 185 ? -6.128 -7.065 4.483 1.00 98.56 185 ILE A C 1
ATOM 1503 O O . ILE A 1 185 ? -7.228 -7.450 4.081 1.00 98.56 185 ILE A O 1
ATOM 1507 N N . LYS A 1 186 ? -5.811 -7.017 5.773 1.00 98.62 186 LYS A N 1
ATOM 1508 C CA . LYS A 1 186 ? -6.721 -7.380 6.858 1.00 98.62 186 LYS A CA 1
ATOM 1509 C C . LYS A 1 186 ? -6.875 -6.204 7.814 1.00 98.62 186 LYS A C 1
ATOM 1511 O O . LYS A 1 186 ? -5.883 -5.625 8.239 1.00 98.62 186 LYS A O 1
ATOM 1516 N N . LEU A 1 187 ? -8.111 -5.898 8.175 1.00 98.12 187 LEU A N 1
ATOM 1517 C CA . LEU A 1 187 ? -8.457 -4.928 9.206 1.00 98.12 187 LEU A CA 1
ATOM 1518 C C . LEU A 1 187 ? -8.971 -5.674 10.433 1.00 98.12 187 LEU A C 1
ATOM 1520 O O . LEU A 1 187 ? -9.620 -6.716 10.295 1.00 98.12 187 LEU A O 1
ATOM 1524 N N . VAL A 1 188 ? -8.648 -5.166 11.617 1.00 97.88 188 VAL A N 1
ATOM 1525 C CA . VAL A 1 188 ? -9.078 -5.729 12.901 1.00 97.88 188 VAL A CA 1
ATOM 1526 C C . VAL A 1 188 ? -9.593 -4.603 13.783 1.00 97.88 188 VAL A C 1
ATOM 1528 O O . VAL A 1 188 ? -8.947 -3.557 13.872 1.00 97.88 188 VAL A O 1
ATOM 1531 N N . ASP A 1 189 ? -10.745 -4.807 14.413 1.00 96.56 189 ASP A N 1
ATOM 1532 C CA . ASP A 1 189 ? -11.289 -3.869 15.394 1.00 96.56 189 ASP A CA 1
ATOM 1533 C C . ASP A 1 189 ? -10.765 -4.172 16.815 1.00 96.56 189 ASP A C 1
ATOM 1535 O O . ASP A 1 189 ? -9.932 -5.061 17.016 1.00 96.56 189 ASP A O 1
ATOM 1539 N N . LEU A 1 190 ? -11.179 -3.404 17.824 1.00 95.81 190 LEU A N 1
ATOM 1540 C CA . LEU A 1 190 ? -10.784 -3.652 19.219 1.00 95.81 190 LEU A CA 1
ATOM 1541 C C . LEU A 1 190 ? -11.442 -4.894 19.838 1.00 95.81 190 LEU A C 1
ATOM 1543 O O . LEU A 1 190 ? -10.921 -5.423 20.822 1.00 95.81 190 LEU A O 1
ATOM 1547 N N . ASN A 1 191 ? -12.554 -5.370 19.276 1.00 95.38 191 ASN A N 1
ATOM 1548 C CA . ASN A 1 191 ? -13.242 -6.581 19.729 1.00 95.38 191 ASN A CA 1
ATOM 1549 C C . ASN A 1 191 ? -12.568 -7.856 19.194 1.00 95.38 191 ASN A C 1
ATOM 1551 O O . ASN A 1 191 ? -12.827 -8.951 19.695 1.00 95.38 191 ASN A O 1
ATOM 1555 N N . GLY A 1 192 ? -11.659 -7.711 18.225 1.00 95.94 192 GLY A N 1
ATOM 1556 C CA . GLY A 1 192 ? -10.964 -8.805 17.556 1.00 95.94 192 GLY A CA 1
ATOM 1557 C C . GLY A 1 192 ? -11.685 -9.303 16.304 1.00 95.94 192 GLY A C 1
ATOM 1558 O O . GLY A 1 192 ? -11.189 -10.238 15.664 1.00 95.94 192 GLY A O 1
ATOM 1559 N N . GLU A 1 193 ? -12.799 -8.673 15.928 1.00 97.94 193 GLU A N 1
ATOM 1560 C CA . GLU A 1 193 ? -13.460 -8.932 14.658 1.00 97.94 193 GLU A CA 1
ATOM 1561 C C . GLU A 1 193 ? -12.560 -8.472 13.523 1.00 97.94 193 GLU A C 1
ATOM 1563 O O . GLU A 1 193 ? -11.793 -7.509 13.633 1.00 97.94 193 GLU A O 1
ATOM 1568 N N . SER A 1 194 ? -12.602 -9.204 12.414 1.00 97.88 194 SER A N 1
ATOM 1569 C CA . SER A 1 194 ? -11.713 -8.908 11.303 1.00 97.88 194 SER A CA 1
ATOM 1570 C C . SER A 1 194 ? -12.328 -9.162 9.948 1.00 97.88 194 SER A C 1
ATOM 1572 O O . SER A 1 194 ? -13.154 -10.053 9.764 1.00 97.88 194 SER A O 1
ATOM 1574 N N . VAL A 1 195 ? -11.853 -8.370 8.999 1.00 98.19 195 VAL A N 1
ATOM 1575 C CA . VAL A 1 195 ? -12.318 -8.307 7.617 1.00 98.19 195 VAL A CA 1
ATOM 1576 C C . VAL A 1 195 ? -11.105 -8.169 6.712 1.00 98.19 195 VAL A C 1
ATOM 1578 O O . VAL A 1 195 ? -10.066 -7.644 7.115 1.00 98.19 195 VAL A O 1
ATOM 1581 N N . SER A 1 196 ? -11.169 -8.724 5.507 1.00 98.19 196 SER A N 1
ATOM 1582 C CA . SER A 1 196 ? -10.000 -8.816 4.644 1.00 98.19 196 SER A CA 1
ATOM 1583 C C . SER A 1 196 ? -10.316 -8.974 3.163 1.00 98.19 196 SER A C 1
ATOM 1585 O O . SER A 1 196 ? -11.242 -9.691 2.775 1.00 98.19 196 SER A O 1
ATOM 1587 N N . PHE A 1 197 ? -9.450 -8.388 2.338 1.00 98.12 197 PHE A N 1
ATOM 1588 C CA . PHE A 1 197 ? -9.445 -8.540 0.886 1.00 98.12 197 PHE A CA 1
ATOM 1589 C C . PHE A 1 197 ? -8.028 -8.816 0.375 1.00 98.12 197 PHE A C 1
ATOM 1591 O O . PHE A 1 197 ? -7.052 -8.359 0.973 1.00 98.12 197 PHE A O 1
ATOM 1598 N N . PRO A 1 198 ? -7.859 -9.588 -0.713 1.00 97.81 198 PRO A N 1
ATOM 1599 C CA . PRO A 1 198 ? -6.575 -9.633 -1.403 1.00 97.81 198 PRO A CA 1
ATOM 1600 C C . PRO A 1 198 ? -6.261 -8.268 -2.035 1.00 97.81 198 PRO A C 1
ATOM 1602 O O . PRO A 1 198 ? -7.182 -7.557 -2.431 1.00 97.81 198 PRO A O 1
ATOM 1605 N N . LEU A 1 199 ? -4.982 -7.925 -2.209 1.00 96.44 199 LEU A N 1
ATOM 1606 C CA . LEU A 1 199 ? -4.567 -6.727 -2.953 1.00 96.44 199 LEU A CA 1
ATOM 1607 C C . LEU A 1 199 ? -5.216 -6.703 -4.347 1.00 96.44 199 LEU A C 1
ATOM 1609 O O . LEU A 1 199 ? -5.704 -5.672 -4.811 1.00 96.44 199 LEU A O 1
ATOM 1613 N N . SER A 1 200 ? -5.283 -7.881 -4.977 1.00 94.62 200 SER A N 1
ATOM 1614 C CA . SER A 1 200 ? -5.898 -8.090 -6.288 1.00 94.62 200 SER A CA 1
ATOM 1615 C C . SER A 1 200 ? -7.404 -7.809 -6.369 1.00 94.62 200 SER A C 1
ATOM 1617 O O . SER A 1 200 ? -7.916 -7.756 -7.488 1.00 94.62 200 SER A O 1
ATOM 1619 N N . TYR A 1 201 ? -8.095 -7.601 -5.239 1.00 94.25 201 TYR A N 1
ATOM 1620 C CA . TYR A 1 201 ? -9.475 -7.106 -5.216 1.00 94.25 201 TYR A CA 1
ATOM 1621 C C . TYR A 1 201 ? -9.577 -5.727 -5.874 1.00 94.25 201 TYR A C 1
ATOM 1623 O O . TYR A 1 201 ? -10.424 -5.529 -6.741 1.00 94.25 201 TYR A O 1
ATOM 1631 N N . GLU A 1 202 ? -8.659 -4.821 -5.527 1.00 90.81 202 GLU A N 1
ATOM 1632 C CA . GLU A 1 202 ? -8.570 -3.500 -6.148 1.00 90.81 202 GLU A CA 1
ATOM 1633 C C . GLU A 1 202 ? -7.846 -3.606 -7.496 1.00 90.81 202 GLU A C 1
ATOM 1635 O O . GLU A 1 202 ? -8.392 -3.273 -8.552 1.00 90.81 202 GLU A O 1
ATOM 1640 N N . GLN A 1 203 ? -6.608 -4.120 -7.488 1.00 88.56 203 GLN A N 1
ATOM 1641 C CA . GLN A 1 203 ? -5.858 -4.403 -8.712 1.00 88.56 203 GLN A CA 1
ATOM 1642 C C . GLN A 1 203 ? -4.630 -5.282 -8.457 1.00 88.56 203 GLN A C 1
ATOM 1644 O O . GLN A 1 203 ? -4.056 -5.302 -7.376 1.00 88.56 203 GLN A O 1
ATOM 1649 N N . GLN A 1 204 ? -4.144 -5.973 -9.488 1.00 89.75 204 GLN A N 1
ATOM 1650 C CA . GLN A 1 204 ? -2.848 -6.655 -9.412 1.00 89.75 204 GLN A CA 1
ATOM 1651 C C . GLN A 1 204 ? -1.694 -5.656 -9.256 1.00 89.75 204 GLN A C 1
ATOM 1653 O O . GLN A 1 204 ? -1.703 -4.596 -9.890 1.00 89.75 204 GLN A O 1
ATOM 1658 N N . LEU A 1 205 ? -0.671 -6.027 -8.477 1.00 90.38 205 LEU A N 1
ATOM 1659 C CA . LEU A 1 205 ? 0.594 -5.299 -8.467 1.00 90.38 205 LEU A CA 1
ATOM 1660 C C . LEU A 1 205 ? 1.318 -5.493 -9.794 1.00 90.38 205 LEU A C 1
ATOM 1662 O O . LEU A 1 205 ? 1.585 -6.617 -10.224 1.00 90.38 205 LEU A O 1
ATOM 1666 N N . TYR A 1 206 ? 1.630 -4.382 -10.451 1.00 84.12 206 TYR A N 1
ATOM 1667 C CA . TYR A 1 206 ? 2.365 -4.424 -11.702 1.00 84.12 206 TYR A CA 1
ATOM 1668 C C . TYR A 1 206 ? 3.861 -4.625 -11.459 1.00 84.12 206 TYR A C 1
ATOM 1670 O O . TYR A 1 206 ? 4.423 -3.992 -10.563 1.00 84.12 206 TYR A O 1
ATOM 1678 N N . PRO A 1 207 ? 4.524 -5.456 -12.282 1.00 84.81 207 PRO A N 1
ATOM 1679 C CA . PRO A 1 207 ? 5.967 -5.577 -12.219 1.00 84.81 207 PRO A CA 1
ATOM 1680 C C . PRO A 1 207 ? 6.639 -4.272 -12.678 1.00 84.81 207 PRO A C 1
ATOM 1682 O O . PRO A 1 207 ? 6.044 -3.504 -13.446 1.00 84.81 207 PRO A O 1
ATOM 1685 N N . PRO A 1 208 ? 7.903 -4.040 -12.286 1.00 85.94 208 PRO A N 1
ATOM 1686 C CA . PRO A 1 208 ? 8.663 -2.873 -12.717 1.00 85.94 208 PRO A CA 1
ATOM 1687 C C . PRO A 1 208 ? 8.720 -2.748 -14.245 1.00 85.94 208 PRO A C 1
ATOM 1689 O O . PRO A 1 208 ? 9.031 -3.701 -14.969 1.00 85.94 208 PRO A O 1
ATOM 1692 N N . ILE A 1 209 ? 8.432 -1.548 -14.756 1.00 83.06 209 ILE A N 1
ATOM 1693 C CA . ILE A 1 209 ? 8.434 -1.282 -16.197 1.00 83.06 209 ILE A CA 1
ATOM 1694 C C . ILE A 1 209 ? 9.877 -1.101 -16.672 1.00 83.06 209 ILE A C 1
ATOM 1696 O O . ILE A 1 209 ? 10.552 -0.128 -16.331 1.00 83.06 209 ILE A O 1
ATOM 1700 N N . LYS A 1 210 ? 10.338 -2.020 -17.524 1.00 84.75 210 LYS A N 1
ATOM 1701 C CA . LYS A 1 210 ? 11.660 -1.947 -18.155 1.00 84.75 210 LYS A CA 1
ATOM 1702 C C . LYS A 1 210 ? 11.620 -1.017 -19.367 1.00 84.75 210 LYS A C 1
ATOM 1704 O O . LYS A 1 210 ? 10.854 -1.226 -20.305 1.00 84.75 210 LYS A O 1
ATOM 1709 N N . GLY A 1 211 ? 12.484 -0.012 -19.375 1.00 82.44 211 GLY A N 1
ATOM 1710 C CA . GLY A 1 211 ? 12.613 0.961 -20.450 1.00 82.44 211 GLY A CA 1
ATOM 1711 C C . GLY A 1 211 ? 13.997 1.601 -20.492 1.00 82.44 211 GLY A C 1
ATOM 1712 O O . GLY A 1 211 ? 14.508 2.106 -19.492 1.00 82.44 211 GLY A O 1
ATOM 1713 N N . ARG A 1 212 ? 14.595 1.628 -21.682 1.00 82.12 212 ARG A N 1
ATOM 1714 C CA . ARG A 1 212 ? 15.843 2.358 -21.928 1.00 82.12 212 ARG A CA 1
ATOM 1715 C C . ARG A 1 212 ? 15.540 3.839 -22.093 1.00 82.12 212 ARG A C 1
ATOM 1717 O O . ARG A 1 212 ? 14.540 4.207 -22.704 1.00 82.12 212 ARG A O 1
ATOM 1724 N N . THR A 1 213 ? 16.421 4.687 -21.582 1.00 83.00 213 THR A N 1
ATOM 1725 C CA . THR A 1 213 ? 16.326 6.141 -21.783 1.00 83.00 213 THR A CA 1
ATOM 1726 C C . THR A 1 213 ? 17.065 6.586 -23.041 1.00 83.00 213 THR A C 1
ATOM 1728 O O . THR A 1 213 ? 16.872 7.701 -23.520 1.00 83.00 213 THR A O 1
ATOM 1731 N N . ARG A 1 214 ? 17.895 5.700 -23.603 1.00 82.88 214 ARG A N 1
ATOM 1732 C CA . ARG A 1 214 ? 18.634 5.906 -24.849 1.00 82.88 214 ARG A CA 1
ATOM 1733 C C . ARG A 1 214 ? 18.253 4.857 -25.886 1.00 82.88 214 ARG A C 1
ATOM 1735 O O . ARG A 1 214 ? 17.971 3.710 -25.550 1.00 82.88 214 ARG A O 1
ATOM 1742 N N . LEU A 1 215 ? 18.283 5.260 -27.157 1.00 83.06 215 LEU A N 1
ATOM 1743 C CA . LEU A 1 215 ? 17.937 4.390 -28.283 1.00 83.06 215 LEU A CA 1
ATOM 1744 C C . LEU A 1 215 ? 18.952 3.252 -28.463 1.00 83.06 215 LEU A C 1
ATOM 1746 O O . LEU A 1 215 ? 18.572 2.105 -28.679 1.00 83.06 215 LEU A O 1
ATOM 1750 N N . ALA A 1 216 ? 20.243 3.575 -28.363 1.00 86.25 216 ALA A N 1
ATOM 1751 C CA . ALA A 1 216 ? 21.321 2.607 -28.483 1.00 86.25 216 ALA A CA 1
ATOM 1752 C C . ALA A 1 216 ? 21.691 2.013 -27.115 1.00 86.25 216 ALA A C 1
ATOM 1754 O O . ALA A 1 216 ? 21.938 2.738 -26.152 1.00 86.25 216 ALA A O 1
ATOM 1755 N N . GLU A 1 217 ? 21.762 0.685 -27.045 1.00 82.81 217 GLU A N 1
ATOM 1756 C CA . GLU A 1 217 ? 22.015 -0.057 -25.804 1.00 82.81 217 GLU A CA 1
ATOM 1757 C C . GLU A 1 217 ? 23.399 0.215 -25.214 1.00 82.81 217 GLU A C 1
ATOM 1759 O O . GLU A 1 217 ? 23.520 0.466 -24.020 1.00 82.81 217 GLU A O 1
ATOM 1764 N N . PHE A 1 218 ? 24.429 0.262 -26.060 1.00 85.69 218 PHE A N 1
ATOM 1765 C CA . PHE A 1 218 ? 25.823 0.417 -25.632 1.00 85.69 218 PHE A CA 1
ATOM 1766 C C . PHE A 1 218 ? 26.139 1.767 -24.968 1.00 85.69 218 PHE A C 1
ATOM 1768 O O . PHE A 1 218 ? 27.196 1.920 -24.366 1.00 85.69 218 PHE A O 1
ATOM 1775 N N . ILE A 1 219 ? 25.240 2.751 -25.074 1.00 84.12 219 ILE A N 1
ATOM 1776 C CA . ILE A 1 219 ? 25.367 4.044 -24.388 1.00 84.12 219 ILE A CA 1
ATOM 1777 C C . ILE A 1 219 ? 24.413 4.183 -23.199 1.00 84.12 219 ILE A C 1
ATOM 1779 O O . ILE A 1 219 ? 24.444 5.226 -22.545 1.00 84.12 219 ILE A O 1
ATOM 1783 N N . ASN A 1 220 ? 23.546 3.204 -22.927 1.00 81.50 220 ASN A N 1
ATOM 1784 C CA . ASN A 1 220 ? 22.601 3.251 -21.815 1.00 81.50 220 ASN A CA 1
ATOM 1785 C C . ASN A 1 220 ? 23.289 2.810 -20.516 1.00 81.50 220 ASN A C 1
ATOM 1787 O O . ASN A 1 220 ? 23.328 1.628 -20.193 1.00 81.50 220 ASN A O 1
ATOM 1791 N N . SER A 1 221 ? 23.806 3.773 -19.757 1.00 81.38 221 SER A N 1
ATOM 1792 C CA . SER A 1 221 ? 24.469 3.543 -18.467 1.00 81.38 221 SER A CA 1
ATOM 1793 C C . SER A 1 221 ? 23.519 3.580 -17.262 1.00 81.38 221 SER A C 1
ATOM 1795 O O . SER A 1 221 ? 23.980 3.590 -16.126 1.00 81.38 221 SER A O 1
ATOM 1797 N N . THR A 1 222 ? 22.208 3.683 -17.487 1.00 81.81 222 THR A N 1
ATOM 1798 C CA . THR A 1 222 ? 21.200 3.855 -16.429 1.00 81.81 222 THR A CA 1
ATOM 1799 C C . THR A 1 222 ? 20.441 2.565 -16.187 1.00 81.81 222 THR A C 1
ATOM 1801 O O . THR A 1 222 ? 20.313 1.741 -17.098 1.00 81.81 222 THR A O 1
ATOM 1804 N N . ALA A 1 223 ? 19.858 2.437 -14.994 1.00 81.88 223 ALA A N 1
ATOM 1805 C CA . ALA A 1 223 ? 18.916 1.367 -14.702 1.00 81.88 223 ALA A CA 1
ATOM 1806 C C . ALA A 1 223 ? 17.808 1.307 -15.771 1.00 81.88 223 ALA A C 1
ATOM 1808 O O . ALA A 1 223 ? 17.366 2.330 -16.313 1.00 81.88 223 ALA A O 1
ATOM 1809 N N . LEU A 1 224 ? 17.391 0.088 -16.113 1.00 83.56 224 LEU A N 1
ATOM 1810 C CA . LEU A 1 224 ? 16.305 -0.135 -17.071 1.00 83.56 224 LEU A CA 1
ATOM 1811 C C . LEU A 1 224 ? 14.945 0.185 -16.449 1.00 83.56 224 LEU A C 1
ATOM 1813 O O . LEU A 1 224 ? 13.993 0.506 -17.151 1.00 83.56 224 LEU A O 1
ATOM 1817 N N . THR A 1 225 ? 14.860 0.137 -15.137 1.00 84.62 225 THR A N 1
ATOM 1818 C CA . THR A 1 225 ? 13.650 0.269 -14.338 1.00 84.62 225 THR A CA 1
ATOM 1819 C C . THR A 1 225 ? 13.744 1.489 -13.440 1.00 84.62 225 THR A C 1
ATOM 1821 O O . THR A 1 225 ? 14.801 2.100 -13.282 1.00 84.62 225 THR A O 1
ATOM 1824 N N . GLU A 1 226 ? 12.593 1.901 -12.936 1.00 85.62 226 GLU A N 1
ATOM 1825 C CA . GLU A 1 226 ? 12.442 2.997 -11.993 1.00 85.62 226 GLU A CA 1
ATOM 1826 C C . GLU A 1 226 ? 11.357 2.589 -11.013 1.00 85.62 226 GLU A C 1
ATOM 1828 O O . GLU A 1 226 ? 10.341 2.025 -11.434 1.00 85.62 226 GLU A O 1
ATOM 1833 N N . THR A 1 227 ? 11.571 2.860 -9.729 1.00 88.31 227 THR A N 1
ATOM 1834 C CA . THR A 1 227 ? 10.538 2.643 -8.725 1.00 88.31 227 THR A CA 1
ATOM 1835 C C . THR A 1 227 ? 9.395 3.609 -8.992 1.00 88.31 227 THR A C 1
ATOM 1837 O O . THR A 1 227 ? 9.539 4.820 -8.839 1.00 88.31 227 THR A O 1
ATOM 1840 N N . ILE A 1 228 ? 8.251 3.064 -9.395 1.00 88.00 228 ILE A N 1
ATOM 1841 C CA . ILE A 1 228 ? 7.016 3.822 -9.561 1.00 88.00 228 ILE A CA 1
ATOM 1842 C C . ILE A 1 228 ? 6.000 3.218 -8.604 1.00 88.00 228 ILE A C 1
ATOM 1844 O O . ILE A 1 228 ? 5.482 2.128 -8.849 1.00 88.00 228 ILE A O 1
ATOM 1848 N N . LYS A 1 229 ? 5.745 3.937 -7.509 1.00 90.56 229 LYS A N 1
ATOM 1849 C CA . LYS A 1 229 ? 4.685 3.600 -6.564 1.00 90.56 229 LYS A CA 1
ATOM 1850 C C . LYS A 1 229 ? 3.327 3.881 -7.193 1.00 90.56 229 LYS A C 1
ATOM 1852 O O . LYS A 1 229 ? 3.175 4.817 -7.987 1.00 90.56 229 LYS A O 1
ATOM 1857 N N . ARG A 1 230 ? 2.347 3.078 -6.806 1.00 90.56 230 ARG A N 1
ATOM 1858 C CA . ARG A 1 230 ? 0.949 3.251 -7.165 1.00 90.56 230 ARG A CA 1
ATOM 1859 C C . ARG A 1 230 ? 0.081 3.287 -5.919 1.00 90.56 230 ARG A C 1
ATOM 1861 O O . ARG A 1 230 ? 0.248 2.425 -5.066 1.00 90.56 230 ARG A O 1
ATOM 1868 N N . HIS A 1 231 ? -0.892 4.192 -5.887 1.00 93.00 231 HIS A N 1
ATOM 1869 C CA . HIS A 1 231 ? -1.903 4.223 -4.834 1.00 93.00 231 HIS A CA 1
ATOM 1870 C C . HIS A 1 231 ? -2.968 3.138 -5.057 1.00 93.00 231 HIS A C 1
ATOM 1872 O O . HIS A 1 231 ? -3.475 2.953 -6.171 1.00 93.00 231 HIS A O 1
ATOM 1878 N N . TYR A 1 232 ? -3.287 2.426 -3.983 1.00 93.75 232 TYR A N 1
ATOM 1879 C CA . TYR A 1 232 ? -4.390 1.478 -3.880 1.00 93.75 232 TYR A CA 1
ATOM 1880 C C . TYR A 1 232 ? -5.478 2.081 -3.008 1.00 93.75 232 TYR A C 1
ATOM 1882 O O . TYR A 1 232 ? -5.163 2.567 -1.929 1.00 93.75 232 TYR A O 1
ATOM 1890 N N . HIS A 1 233 ? -6.735 2.034 -3.451 1.00 94.12 233 HIS A N 1
ATOM 1891 C CA . HIS A 1 233 ? -7.865 2.649 -2.753 1.00 94.12 233 HIS A CA 1
ATOM 1892 C C . HIS A 1 233 ? -8.892 1.589 -2.378 1.00 94.12 233 HIS A C 1
ATOM 1894 O O . HIS A 1 233 ? -9.712 1.186 -3.192 1.00 94.12 233 HIS A O 1
ATOM 1900 N N . PHE A 1 234 ? -8.870 1.158 -1.127 1.00 95.12 234 PHE A N 1
ATOM 1901 C CA . PHE A 1 234 ? -9.800 0.176 -0.593 1.00 95.12 234 PHE A CA 1
ATOM 1902 C C . PHE A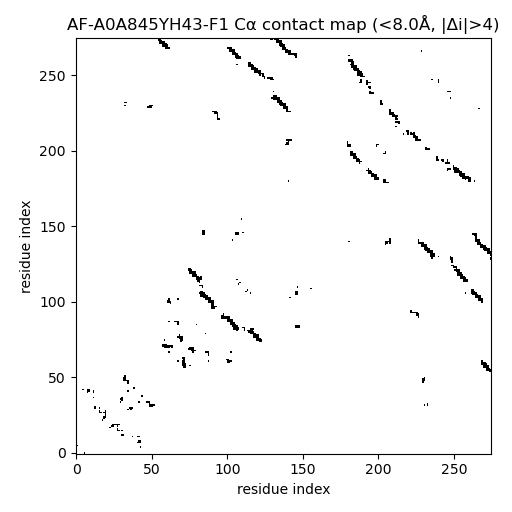 1 234 ? -10.995 0.880 0.054 1.00 95.12 234 PHE A C 1
ATOM 1904 O O . PHE A 1 234 ? -10.827 1.572 1.056 1.00 95.12 234 PHE A O 1
ATOM 1911 N N . ALA A 1 235 ? -12.196 0.717 -0.508 1.00 95.19 235 ALA A N 1
ATOM 1912 C CA . ALA A 1 235 ? -13.419 1.254 0.087 1.00 95.19 235 ALA A CA 1
ATOM 1913 C C . ALA A 1 235 ? -13.736 0.527 1.400 1.00 95.19 235 ALA A C 1
ATOM 1915 O O . ALA A 1 235 ? -13.852 -0.698 1.411 1.00 95.19 235 ALA A O 1
ATOM 1916 N N . LEU A 1 236 ? -13.873 1.265 2.507 1.00 95.81 236 LEU A N 1
ATOM 1917 C CA . LEU A 1 236 ? -14.094 0.651 3.820 1.00 95.81 236 LEU A CA 1
ATOM 1918 C C . LEU A 1 236 ? -15.496 0.047 3.942 1.00 95.81 236 LEU A C 1
ATOM 1920 O O . LEU A 1 236 ? -15.646 -0.984 4.597 1.00 95.81 236 LEU A O 1
ATOM 1924 N N . LYS A 1 237 ? -16.482 0.581 3.213 1.00 95.94 237 LYS A N 1
ATOM 1925 C CA . LYS A 1 237 ? -17.794 -0.050 3.021 1.00 95.94 237 LYS A CA 1
ATOM 1926 C C . LYS A 1 237 ? -17.709 -1.527 2.634 1.00 95.94 237 LYS A C 1
ATOM 1928 O O . LYS A 1 237 ? -18.406 -2.347 3.223 1.00 95.94 237 LYS A O 1
ATOM 1933 N N . ASP A 1 238 ? -16.831 -1.877 1.694 1.00 95.56 238 ASP A N 1
ATOM 1934 C CA . ASP A 1 238 ? -16.703 -3.257 1.209 1.00 95.56 238 ASP A CA 1
ATOM 1935 C C . ASP A 1 238 ? -16.236 -4.204 2.329 1.00 95.56 238 ASP A C 1
ATOM 1937 O O . ASP A 1 238 ? -16.617 -5.375 2.368 1.00 95.56 238 ASP A O 1
ATOM 1941 N N . PHE A 1 239 ? -15.420 -3.704 3.264 1.00 95.38 239 PHE A N 1
ATOM 1942 C CA . PHE A 1 239 ? -14.984 -4.462 4.439 1.00 95.38 239 PHE A CA 1
ATOM 1943 C C . PHE A 1 239 ? -16.128 -4.649 5.432 1.00 95.38 239 PHE A C 1
ATOM 1945 O O . PHE A 1 239 ? -16.356 -5.772 5.874 1.00 95.38 239 PHE A O 1
ATOM 1952 N N . VAL A 1 240 ? -16.877 -3.588 5.737 1.00 94.50 240 VAL A N 1
ATOM 1953 C CA . VAL A 1 240 ? -18.031 -3.654 6.651 1.00 94.50 240 VAL A CA 1
ATOM 1954 C C . VAL A 1 240 ? -19.105 -4.615 6.121 1.00 94.50 240 VAL A C 1
ATOM 1956 O O . VAL A 1 240 ? -19.673 -5.397 6.880 1.00 94.50 240 VAL A O 1
ATOM 1959 N N . GLU A 1 241 ? -19.336 -4.648 4.804 1.00 96.00 241 GLU A N 1
ATOM 1960 C CA . GLU A 1 241 ? -20.277 -5.587 4.174 1.00 96.00 241 GLU A CA 1
ATOM 1961 C C . GLU A 1 241 ? -19.857 -7.067 4.311 1.00 96.00 241 GLU A C 1
ATOM 1963 O O . GLU A 1 241 ? -20.711 -7.956 4.248 1.00 96.00 241 GLU A O 1
ATOM 1968 N N . GLN A 1 242 ? -18.566 -7.360 4.524 1.00 95.94 242 GLN A N 1
ATOM 1969 C CA . GLN A 1 242 ? -18.064 -8.727 4.704 1.00 95.94 242 GLN A CA 1
ATOM 1970 C C . GLN A 1 242 ? -18.385 -9.301 6.093 1.00 95.94 242 GLN A C 1
ATOM 1972 O O . GLN A 1 242 ? -18.641 -10.503 6.204 1.00 95.94 242 GLN A O 1
ATOM 1977 N N . ASN A 1 243 ? -18.358 -8.470 7.139 1.00 96.31 243 ASN A N 1
ATOM 1978 C CA . ASN A 1 243 ? -18.668 -8.873 8.509 1.00 96.31 243 ASN A CA 1
ATOM 1979 C C . ASN A 1 243 ? -19.436 -7.755 9.240 1.00 96.31 243 ASN A C 1
ATOM 1981 O O . ASN A 1 243 ? -18.812 -6.799 9.689 1.00 96.31 243 ASN A O 1
ATOM 1985 N N . PRO A 1 244 ? -20.760 -7.892 9.436 1.00 93.81 244 PRO A N 1
ATOM 1986 C CA . PRO A 1 244 ? -21.558 -6.904 10.162 1.00 93.81 244 PRO A CA 1
ATOM 1987 C C . PRO A 1 244 ? -21.192 -6.726 11.645 1.00 93.81 244 PRO A C 1
ATOM 1989 O O . PRO A 1 244 ? -21.660 -5.769 12.255 1.00 93.81 244 PRO A O 1
ATOM 1992 N N . GLU A 1 245 ? -20.427 -7.650 12.242 1.00 96.31 245 GLU A N 1
ATOM 1993 C CA . GLU A 1 245 ? -19.938 -7.527 13.626 1.00 96.31 245 GLU A CA 1
ATOM 1994 C C . GLU A 1 245 ? -18.669 -6.666 13.727 1.00 96.31 245 GLU A C 1
ATOM 1996 O O . GLU A 1 245 ? -18.340 -6.205 14.816 1.00 96.31 245 GLU A O 1
ATOM 2001 N N . PHE A 1 246 ? -17.980 -6.419 12.608 1.00 96.50 246 PHE A N 1
ATOM 2002 C CA . PHE A 1 246 ? -16.800 -5.562 12.565 1.00 96.50 246 PHE A CA 1
ATOM 2003 C C . PHE A 1 246 ? -17.188 -4.089 12.737 1.00 96.50 246 PHE A C 1
ATOM 2005 O O . PHE A 1 246 ? -17.933 -3.534 11.925 1.00 96.50 246 PHE A O 1
ATOM 2012 N N . ASP A 1 247 ? -16.640 -3.441 13.764 1.00 94.31 247 ASP A N 1
ATOM 2013 C CA . ASP A 1 247 ? -16.887 -2.026 14.038 1.00 94.31 247 ASP A CA 1
ATOM 2014 C C . ASP A 1 247 ? -15.755 -1.144 13.491 1.00 94.31 247 ASP A C 1
ATOM 2016 O O . ASP A 1 247 ? -14.662 -1.060 14.060 1.00 94.31 247 ASP A O 1
ATOM 2020 N N . LEU A 1 248 ? -16.037 -0.432 12.395 1.00 93.62 248 LEU A N 1
ATOM 2021 C CA . LEU A 1 248 ? -15.077 0.468 11.753 1.00 93.62 248 LEU A CA 1
ATOM 2022 C C . LEU A 1 248 ? -14.630 1.622 12.666 1.00 93.62 248 LEU A C 1
ATOM 2024 O O . LEU A 1 248 ? -13.489 2.072 12.560 1.00 93.62 248 LEU A O 1
ATOM 2028 N N . SER A 1 249 ? -15.489 2.081 13.582 1.00 92.31 249 SER A N 1
ATOM 2029 C CA . SER A 1 249 ? -15.135 3.142 14.536 1.00 92.31 249 SER A CA 1
ATOM 2030 C C . SER A 1 249 ? -14.112 2.678 15.575 1.00 92.31 249 SER A C 1
ATOM 2032 O O . SER A 1 249 ? -13.423 3.493 16.181 1.00 92.31 249 SER A O 1
ATOM 2034 N N . GLN A 1 250 ? -13.993 1.362 15.760 1.00 94.19 250 GLN A N 1
ATOM 2035 C CA . GLN A 1 250 ? -13.059 0.720 16.679 1.00 94.19 250 GLN A CA 1
ATOM 2036 C C . GLN A 1 250 ? -11.888 0.069 15.930 1.00 94.19 250 GLN A C 1
ATOM 2038 O O . GLN A 1 250 ? -11.262 -0.852 16.461 1.00 94.19 250 GLN A O 1
ATOM 2043 N N . LEU A 1 251 ? -11.579 0.512 14.703 1.00 95.69 251 LEU A N 1
ATOM 2044 C CA . LEU A 1 251 ? -10.443 0.004 13.935 1.00 95.69 251 LEU A CA 1
ATOM 2045 C C . LEU A 1 251 ? -9.147 0.148 14.749 1.00 95.69 251 LEU A C 1
ATOM 2047 O O . LEU A 1 251 ? -8.705 1.250 15.063 1.00 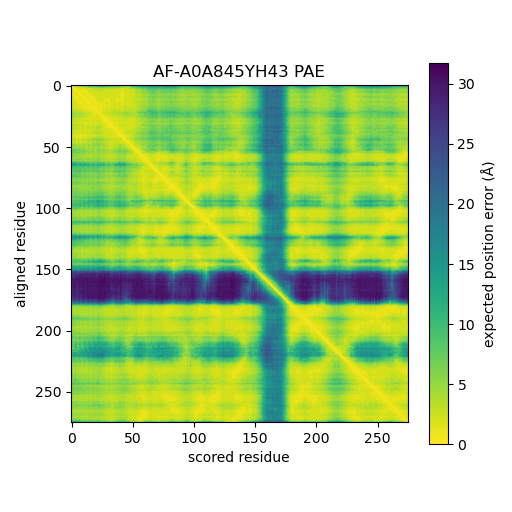95.69 251 LEU A O 1
ATOM 2051 N N . SER A 1 252 ? -8.517 -0.985 15.053 1.00 96.38 252 SER A N 1
ATOM 2052 C CA . SER A 1 252 ? -7.344 -1.057 15.926 1.00 96.38 252 SER A CA 1
ATOM 2053 C C . SER A 1 252 ? -6.080 -1.477 15.188 1.00 96.38 252 SER A C 1
ATOM 2055 O O . SER A 1 252 ? -4.968 -1.165 15.623 1.00 96.38 252 SER A O 1
ATOM 2057 N N . ARG A 1 253 ? -6.217 -2.198 14.068 1.00 97.50 253 ARG A N 1
ATOM 2058 C CA . ARG A 1 253 ? -5.063 -2.715 13.332 1.00 97.50 253 ARG A CA 1
ATOM 2059 C C . ARG A 1 253 ? -5.311 -2.841 11.837 1.00 97.50 253 ARG A C 1
ATOM 2061 O O . ARG A 1 253 ? -6.333 -3.374 11.407 1.00 97.50 253 ARG A O 1
ATOM 2068 N N . ILE A 1 254 ? -4.310 -2.435 11.062 1.00 98.31 254 ILE A N 1
ATOM 2069 C CA . ILE A 1 254 ? -4.191 -2.700 9.625 1.00 98.31 254 ILE A CA 1
ATOM 2070 C C . ILE A 1 254 ? -3.042 -3.695 9.438 1.00 98.31 254 ILE A C 1
ATOM 2072 O O . ILE A 1 254 ? -1.927 -3.446 9.890 1.00 98.31 254 ILE A O 1
ATOM 2076 N N . GLU A 1 255 ? -3.293 -4.829 8.789 1.00 98.56 255 GLU A N 1
ATOM 2077 C CA . GLU A 1 255 ? -2.309 -5.886 8.549 1.00 98.56 255 GLU A CA 1
ATOM 2078 C C . GLU A 1 255 ? -2.137 -6.183 7.061 1.00 98.56 255 GLU A C 1
ATOM 2080 O O . GLU A 1 255 ? -3.101 -6.373 6.318 1.00 98.56 255 GLU A O 1
ATOM 2085 N N . PHE A 1 256 ? -0.884 -6.328 6.651 1.00 98.69 256 PHE A N 1
ATOM 2086 C CA . PHE A 1 256 ? -0.486 -6.877 5.367 1.00 98.69 256 PHE A CA 1
ATOM 2087 C C . PHE A 1 256 ? -0.016 -8.307 5.640 1.00 98.69 256 PHE A C 1
ATOM 2089 O O . PHE A 1 256 ? 0.984 -8.532 6.323 1.00 98.69 256 PHE A O 1
ATOM 2096 N N . VAL A 1 257 ? -0.780 -9.283 5.154 1.00 98.69 257 VAL A N 1
ATOM 2097 C CA . VAL A 1 257 ? -0.586 -10.711 5.423 1.00 98.69 257 VAL A CA 1
ATOM 2098 C C . VAL A 1 257 ? -0.101 -11.397 4.150 1.00 98.69 257 VAL A C 1
ATOM 2100 O O . VAL A 1 257 ? -0.883 -11.650 3.230 1.00 98.69 257 VAL A O 1
ATOM 2103 N N . PHE A 1 258 ? 1.188 -11.728 4.096 1.00 98.12 258 PHE A N 1
ATOM 2104 C CA . PHE A 1 258 ? 1.873 -12.239 2.905 1.00 98.12 258 PHE A CA 1
ATOM 2105 C C . PHE A 1 258 ? 1.626 -13.742 2.693 1.00 98.12 258 PHE A C 1
ATOM 2107 O O . PHE A 1 258 ? 2.508 -14.579 2.856 1.00 98.12 258 PHE A O 1
ATOM 2114 N N . ASN A 1 259 ? 0.383 -14.097 2.353 1.00 97.31 259 ASN A N 1
ATOM 2115 C CA . ASN A 1 259 ? -0.114 -15.479 2.287 1.00 97.31 259 ASN A CA 1
ATOM 2116 C C . ASN A 1 259 ? -0.419 -16.005 0.869 1.00 97.31 259 ASN A C 1
ATOM 2118 O O . ASN A 1 259 ? -0.810 -17.165 0.733 1.00 97.31 259 ASN A O 1
ATOM 2122 N N . LYS A 1 260 ? -0.315 -15.184 -0.188 1.00 96.50 260 LYS A N 1
ATOM 2123 C CA . LYS A 1 260 ? -0.665 -15.604 -1.567 1.00 96.50 260 LYS A CA 1
ATOM 2124 C C . LYS A 1 260 ? 0.543 -15.994 -2.413 1.00 96.50 260 LYS A C 1
ATOM 2126 O O . LYS A 1 260 ? 0.438 -16.885 -3.261 1.00 96.50 260 LYS A O 1
ATOM 2131 N N . ASN A 1 261 ? 1.680 -15.347 -2.183 1.00 95.50 261 ASN A N 1
ATOM 2132 C CA . ASN A 1 261 ? 2.950 -15.646 -2.833 1.00 95.50 261 ASN A CA 1
ATOM 2133 C C . ASN A 1 261 ? 3.930 -16.143 -1.770 1.00 95.50 261 ASN A C 1
ATOM 2135 O O . ASN A 1 261 ? 4.030 -15.541 -0.709 1.00 95.50 261 ASN A O 1
ATOM 2139 N N . LYS A 1 262 ? 4.679 -17.207 -2.071 1.00 94.88 262 LYS A N 1
ATOM 2140 C CA . LYS A 1 262 ? 5.701 -17.769 -1.169 1.00 94.88 262 LYS A CA 1
ATOM 2141 C C . LYS A 1 262 ? 6.874 -16.823 -0.909 1.00 94.88 262 LYS A C 1
ATOM 2143 O O . LYS A 1 262 ? 7.539 -16.919 0.112 1.00 94.88 262 LYS A O 1
ATOM 2148 N N . ARG A 1 263 ? 7.130 -15.928 -1.862 1.00 95.25 263 ARG A N 1
ATOM 2149 C CA . ARG A 1 263 ? 8.201 -14.943 -1.793 1.00 95.25 263 ARG A CA 1
ATOM 2150 C C . ARG A 1 263 ? 7.833 -13.675 -2.537 1.00 95.25 263 ARG A C 1
ATOM 2152 O O . ARG A 1 263 ? 7.093 -13.726 -3.527 1.00 95.25 263 ARG A O 1
ATOM 2159 N N . GLY A 1 264 ? 8.377 -12.564 -2.073 1.00 95.56 264 GLY A N 1
ATOM 2160 C CA . GLY A 1 264 ? 8.191 -11.258 -2.679 1.00 95.56 264 GLY A CA 1
ATOM 2161 C C . GLY A 1 264 ? 8.943 -10.176 -1.922 1.00 95.56 264 GLY A C 1
ATOM 2162 O O . GLY A 1 264 ? 9.383 -10.372 -0.790 1.00 95.56 264 GLY A O 1
ATOM 2163 N N . ALA A 1 265 ? 9.104 -9.038 -2.583 1.00 96.31 265 ALA A N 1
ATOM 2164 C CA . ALA A 1 265 ? 9.662 -7.834 -1.997 1.00 96.31 265 ALA A CA 1
ATOM 2165 C C . ALA A 1 265 ? 8.898 -6.629 -2.551 1.00 96.31 265 ALA A C 1
ATOM 2167 O O . ALA A 1 265 ? 8.638 -6.544 -3.757 1.00 96.31 265 ALA A O 1
ATOM 2168 N N . ILE A 1 266 ? 8.506 -5.722 -1.665 1.00 96.94 266 ILE A N 1
ATOM 2169 C CA . ILE A 1 266 ? 7.712 -4.537 -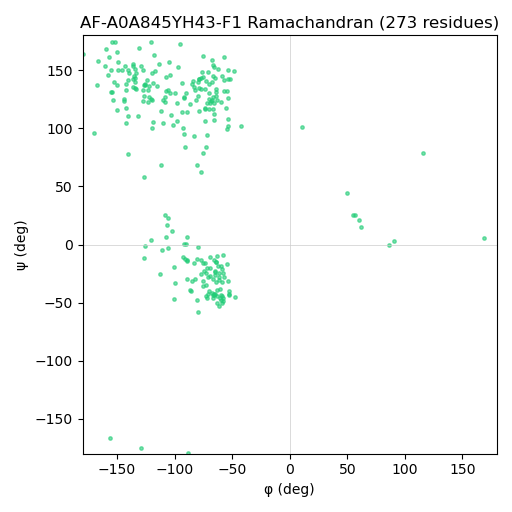1.980 1.00 96.94 266 ILE A CA 1
ATOM 2170 C C . ILE A 1 266 ? 8.268 -3.317 -1.256 1.00 96.94 266 ILE A C 1
ATOM 2172 O O . ILE A 1 266 ? 8.922 -3.426 -0.219 1.00 96.94 266 ILE A O 1
ATOM 2176 N N . LEU A 1 267 ? 7.983 -2.156 -1.826 1.00 96.19 267 LEU A N 1
ATOM 2177 C CA . LEU A 1 267 ? 8.171 -0.857 -1.204 1.00 96.19 267 LEU A CA 1
ATOM 2178 C C . LEU A 1 267 ? 6.783 -0.314 -0.876 1.00 96.19 267 LEU A C 1
ATOM 2180 O O . LEU A 1 267 ? 5.928 -0.295 -1.766 1.00 96.19 267 LEU A O 1
ATOM 2184 N N . VAL A 1 268 ? 6.567 0.070 0.378 1.00 96.81 268 VAL A N 1
ATOM 2185 C CA . VAL A 1 268 ? 5.297 0.585 0.901 1.00 96.81 268 VAL A CA 1
ATOM 2186 C C . VAL A 1 268 ? 5.494 2.003 1.401 1.00 96.81 268 VAL A C 1
ATOM 2188 O O . VAL A 1 268 ? 6.511 2.295 2.025 1.00 96.81 268 VAL A O 1
ATOM 2191 N N . ASP A 1 269 ? 4.522 2.857 1.112 1.00 95.44 269 ASP A N 1
ATOM 2192 C CA . ASP A 1 269 ? 4.506 4.250 1.535 1.00 95.44 269 ASP A CA 1
ATOM 2193 C C . ASP A 1 269 ? 3.074 4.800 1.625 1.00 95.44 269 ASP A C 1
ATOM 2195 O O . ASP A 1 269 ? 2.120 4.120 1.230 1.00 95.44 269 ASP A O 1
ATOM 2199 N N . ASP A 1 270 ? 2.928 6.028 2.117 1.00 95.31 270 ASP A N 1
ATOM 2200 C CA . ASP A 1 270 ? 1.707 6.839 2.092 1.00 95.31 270 ASP A CA 1
ATOM 2201 C C . ASP A 1 270 ? 0.461 6.095 2.606 1.00 95.31 270 ASP A C 1
ATOM 2203 O O . ASP A 1 270 ? -0.610 6.131 1.988 1.00 95.31 270 ASP A O 1
ATOM 2207 N N . ILE A 1 271 ? 0.596 5.366 3.717 1.00 97.12 271 ILE A N 1
ATOM 2208 C CA . ILE A 1 271 ? -0.525 4.654 4.332 1.00 97.12 271 ILE A CA 1
ATOM 2209 C C . ILE A 1 271 ? -1.416 5.691 4.996 1.00 97.12 271 ILE A C 1
ATOM 2211 O O . ILE A 1 271 ? -0.991 6.391 5.911 1.00 97.12 271 ILE A O 1
ATOM 2215 N N . ALA A 1 272 ? -2.651 5.798 4.531 1.00 96.44 272 ALA A N 1
ATOM 2216 C CA . ALA A 1 272 ? -3.546 6.898 4.831 1.00 96.44 272 ALA A CA 1
ATOM 2217 C C . ALA A 1 272 ? -5.005 6.447 4.819 1.00 96.44 272 ALA A C 1
ATOM 2219 O O . ALA A 1 272 ? -5.355 5.398 4.276 1.00 96.44 272 ALA A O 1
ATOM 2220 N N . VAL A 1 273 ? -5.877 7.284 5.363 1.00 95.75 273 VAL A N 1
ATOM 2221 C CA . VAL A 1 273 ? -7.321 7.196 5.130 1.00 95.75 273 VAL A CA 1
ATOM 2222 C C . VAL A 1 273 ? -7.809 8.448 4.422 1.00 95.75 273 VAL A C 1
ATOM 2224 O O . VAL A 1 273 ? -7.233 9.524 4.574 1.00 95.75 273 VAL A O 1
ATOM 2227 N N . VAL A 1 274 ? -8.845 8.293 3.605 1.00 93.75 274 VAL A N 1
ATOM 2228 C CA . VAL A 1 274 ? -9.465 9.385 2.850 1.00 93.75 274 VAL A CA 1
ATOM 2229 C C . VAL A 1 274 ? -10.954 9.386 3.137 1.00 93.75 274 VAL A C 1
ATOM 2231 O O . VAL A 1 274 ? -11.587 8.341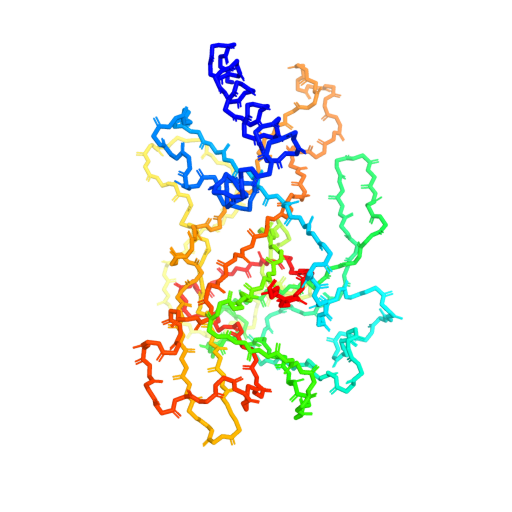 2.985 1.00 93.75 274 VAL A O 1
ATOM 2234 N N . ASN A 1 275 ? -11.486 10.544 3.525 1.00 88.38 275 ASN A N 1
ATOM 2235 C CA . ASN A 1 275 ? -12.901 10.769 3.842 1.00 88.38 275 ASN A CA 1
ATOM 2236 C C . ASN A 1 275 ? -13.652 11.517 2.732 1.00 88.38 275 ASN A C 1
ATOM 2238 O O . ASN A 1 275 ? -13.017 12.300 1.983 1.00 88.38 275 ASN A O 1
#

Sequence (275 aa):
MDAEKQRQIAKVYLSAFVETVMWEEKGYLPIFSNPVYAKQWLPNTFYIANYQDSNYQIIVDYEEDLNVSTGTLPGIIITSENLSKWSETWVKLKYRILDTHVAHIAWDDRVTENIARYAIQLPVDTLELTDESKLVFSIAQSEDGSLPSDWNESEEPNQDIEDKSADKSKEGSNDDKPKALDWTIKLVDLNGESVSFPLSYEQQLYPPIKGRTRLAEFINSTALTETIKRHYHFALKDFVEQNPEFDLSQLSRIEFVFNKNKRGAILVDDIAVVN